Protein AF-A0A6G4U929-F1 (afdb_monomer)

Secondary structure (DSSP, 8-state):
-EEEEEE----SSS--HHHHHHHHEETTEEHHHHHHHTTEEEEEE--S-TTS-HHHHHHHHHHHHHHHHHH-SSSPPEEEEEEHHHHHHHHHHHHHHHHTT----EEEEEEESPPPPPHHHHHHHHHHTSS-SSSEEEEEE-TT---SS--STTSS-SEEEE----TTS-SS-HHHHHHHHHHTT-

Nearest PDB structures (foldseek):
  5hc3-assembly2_D  TM=5.863E-01  e=1.017E-03  uncultured bacterium
  5hc5-assembly1_B  TM=5.883E-01  e=1.310E-03  uncultured bacterium
  5hc4-assembly1_B  TM=5.786E-01  e=1.584E-03  uncultured bacterium
  5hc3-assembly2_C  TM=5.917E-01  e=3.609E-03  uncultured bacterium
  8pc7-assembly2_D-3  TM=5.812E-01  e=5.623E-03  metagenome

Organism: NCBI:txid1128680

Structure (mmCIF, N/CA/C/O backbone):
data_AF-A0A6G4U929-F1
#
_entry.id   AF-A0A6G4U929-F1
#
loop_
_atom_site.group_PDB
_atom_site.id
_atom_site.type_symbol
_atom_site.label_atom_id
_atom_site.label_alt_id
_atom_site.label_comp_id
_atom_site.label_asym_id
_atom_site.label_entity_id
_atom_site.label_seq_id
_atom_site.pdbx_PDB_ins_code
_atom_site.Cartn_x
_atom_site.Cartn_y
_atom_site.Cartn_z
_atom_site.occupancy
_atom_site.B_iso_or_equiv
_atom_site.auth_seq_id
_atom_site.auth_comp_id
_atom_site.auth_asym_id
_atom_site.auth_atom_id
_atom_site.pdbx_PDB_model_num
ATOM 1 N N . MET A 1 1 ? -11.953 -11.069 11.615 1.00 83.19 1 MET A N 1
ATOM 2 C CA . MET A 1 1 ? -11.222 -11.036 10.330 1.00 83.19 1 MET A CA 1
ATOM 3 C C . MET A 1 1 ? -10.341 -9.800 10.316 1.00 83.19 1 MET A C 1
ATOM 5 O O . MET A 1 1 ? -10.797 -8.781 10.821 1.00 83.19 1 MET A O 1
ATOM 9 N N . ARG A 1 2 ? -9.104 -9.891 9.818 1.00 92.12 2 ARG A N 1
ATOM 10 C CA . ARG A 1 2 ? -8.154 -8.768 9.741 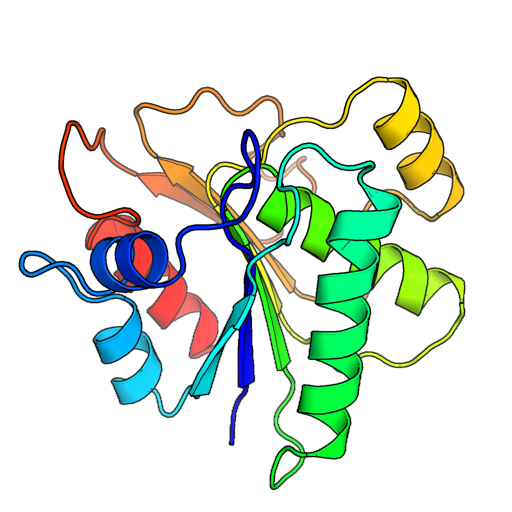1.00 92.12 2 ARG A CA 1
ATOM 11 C C . ARG A 1 2 ? -7.890 -8.439 8.262 1.00 92.12 2 ARG A C 1
ATOM 13 O O . ARG A 1 2 ? -7.066 -9.124 7.660 1.00 92.12 2 ARG A O 1
ATOM 20 N N . PRO A 1 3 ? -8.627 -7.491 7.652 1.00 96.12 3 PRO A N 1
ATOM 21 C CA . PRO A 1 3 ? -8.529 -7.238 6.217 1.00 96.12 3 PRO A CA 1
ATOM 22 C C . PRO A 1 3 ? -7.197 -6.582 5.837 1.00 96.12 3 PRO A C 1
ATOM 24 O O . PRO A 1 3 ? -6.758 -5.643 6.503 1.00 96.12 3 PRO A O 1
ATOM 27 N N . VAL A 1 4 ? -6.604 -7.034 4.734 1.00 97.75 4 VAL A N 1
ATOM 28 C CA . VAL A 1 4 ? -5.436 -6.434 4.082 1.00 97.75 4 VAL A CA 1
ATOM 29 C C . VAL A 1 4 ? -5.834 -6.039 2.670 1.00 97.75 4 VAL A C 1
ATOM 31 O O . VAL A 1 4 ? -6.076 -6.894 1.823 1.00 97.75 4 VAL A O 1
ATOM 34 N N . ILE A 1 5 ? -5.902 -4.741 2.412 1.00 98.56 5 ILE A N 1
ATOM 35 C CA . ILE A 1 5 ? -6.193 -4.197 1.087 1.00 98.56 5 ILE A CA 1
ATOM 36 C C . ILE A 1 5 ? -4.869 -4.023 0.353 1.00 98.56 5 ILE A C 1
ATOM 38 O O . ILE A 1 5 ? -4.007 -3.270 0.809 1.00 98.56 5 ILE A O 1
ATOM 42 N N . LEU A 1 6 ? -4.722 -4.722 -0.771 1.00 98.62 6 LEU A N 1
ATOM 43 C CA . LEU A 1 6 ? -3.521 -4.719 -1.599 1.00 98.62 6 LEU A CA 1
ATOM 44 C C . LEU A 1 6 ? -3.860 -4.208 -3.005 1.00 98.62 6 LEU A C 1
ATOM 46 O O . LEU A 1 6 ? -4.430 -4.918 -3.836 1.00 98.62 6 LEU A O 1
ATOM 50 N N . ALA A 1 7 ? -3.509 -2.949 -3.254 1.00 98.50 7 ALA A N 1
ATOM 51 C CA . ALA A 1 7 ? -3.718 -2.270 -4.524 1.00 98.50 7 ALA A CA 1
ATOM 52 C C . ALA A 1 7 ? -2.620 -2.602 -5.547 1.00 98.50 7 ALA A C 1
ATOM 54 O O . ALA A 1 7 ? -1.426 -2.515 -5.249 1.00 98.50 7 ALA A O 1
ATOM 55 N N . GLY A 1 8 ? -3.032 -2.977 -6.761 1.00 97.12 8 GLY A N 1
ATOM 56 C CA . GLY A 1 8 ? -2.124 -3.355 -7.846 1.00 97.12 8 GLY A CA 1
ATOM 57 C C . GLY A 1 8 ? -1.272 -2.200 -8.376 1.00 97.12 8 GLY A C 1
ATOM 58 O O . GLY A 1 8 ? -1.563 -1.032 -8.146 1.00 97.12 8 GLY A O 1
ATOM 59 N N . ALA A 1 9 ? -0.232 -2.527 -9.146 1.00 92.56 9 ALA A N 1
ATOM 60 C CA . ALA A 1 9 ? 0.795 -1.582 -9.607 1.00 92.56 9 ALA A CA 1
ATOM 61 C C . ALA A 1 9 ? 0.293 -0.381 -10.442 1.00 92.56 9 ALA A C 1
ATOM 63 O O . ALA A 1 9 ? 1.036 0.585 -10.628 1.00 92.56 9 ALA A O 1
ATOM 64 N N . GLY A 1 10 ? -0.945 -0.429 -10.947 1.00 87.69 10 GLY A N 1
ATOM 65 C CA . GLY A 1 10 ? -1.400 0.414 -12.052 1.00 87.69 10 GLY A CA 1
ATOM 66 C C . GLY A 1 10 ? -0.782 -0.034 -13.383 1.00 87.69 10 GLY A C 1
ATOM 67 O O . GLY A 1 10 ? -0.164 -1.095 -13.464 1.00 87.69 10 GLY A O 1
ATOM 68 N N . GLY A 1 11 ? -0.968 0.754 -14.440 1.00 88.06 11 GLY A N 1
ATOM 69 C CA . GLY A 1 11 ? -0.483 0.428 -15.787 1.00 88.06 11 GLY A CA 1
ATOM 70 C C . GLY A 1 11 ? -1.512 0.713 -16.877 1.00 88.06 11 GLY A C 1
ATOM 71 O O . GLY A 1 11 ? -2.625 1.143 -16.599 1.00 88.06 11 GLY A O 1
ATOM 72 N N . THR A 1 12 ? -1.144 0.507 -18.139 1.00 87.94 12 THR A N 1
ATOM 73 C CA . THR A 1 12 ? -2.050 0.778 -19.261 1.00 87.94 12 THR A CA 1
ATOM 74 C C . THR A 1 12 ? -3.221 -0.204 -19.277 1.00 87.94 12 THR A C 1
ATOM 76 O O . THR A 1 12 ? -3.015 -1.406 -19.432 1.00 87.94 12 THR A O 1
ATOM 79 N N . GLY A 1 13 ? -4.448 0.318 -19.203 1.00 92.88 13 GLY A N 1
ATOM 80 C CA . GLY A 1 13 ? -5.664 -0.486 -19.297 1.00 92.88 13 GLY A CA 1
ATOM 81 C C . GLY A 1 13 ? -6.023 -1.204 -17.997 1.00 92.88 13 GLY A C 1
ATOM 82 O O . GLY A 1 13 ? -5.537 -0.864 -16.917 1.00 92.88 13 GLY A O 1
ATOM 83 N N . ALA A 1 14 ? -6.931 -2.173 -18.102 1.00 96.31 14 ALA A N 1
ATOM 84 C CA . ALA A 1 14 ? -7.446 -2.882 -16.941 1.00 96.31 14 ALA A CA 1
ATOM 85 C C . ALA A 1 14 ? -6.363 -3.738 -16.272 1.00 96.31 14 ALA A C 1
ATOM 87 O O . ALA A 1 14 ? -5.537 -4.361 -16.940 1.00 96.31 14 ALA A O 1
ATOM 88 N N . THR A 1 15 ? -6.400 -3.808 -14.943 1.00 96.69 15 THR A N 1
ATOM 89 C CA . THR A 1 15 ? -5.573 -4.742 -14.182 1.00 96.69 15 THR A CA 1
ATOM 90 C C . THR A 1 15 ? -5.950 -6.173 -14.550 1.00 96.69 15 THR A C 1
ATOM 92 O O . THR A 1 15 ? -7.086 -6.596 -14.332 1.00 96.69 15 THR A O 1
ATOM 95 N N . ASP A 1 16 ? -4.982 -6.936 -15.054 1.00 96.31 16 ASP A N 1
ATOM 96 C CA . ASP A 1 16 ? -5.096 -8.388 -15.146 1.00 96.31 16 ASP A CA 1
ATOM 97 C C . ASP A 1 16 ? -5.020 -8.972 -13.728 1.00 96.31 16 ASP A C 1
ATOM 99 O O . ASP A 1 16 ? -3.940 -9.149 -13.160 1.00 96.31 16 ASP A O 1
ATOM 103 N N . LEU A 1 17 ? -6.187 -9.209 -13.124 1.00 95.88 17 LEU A N 1
ATOM 104 C CA . LEU A 1 17 ? -6.281 -9.728 -11.760 1.00 95.88 17 LEU A CA 1
ATOM 105 C C . LEU A 1 17 ? -5.677 -11.128 -11.623 1.00 95.88 17 LEU A C 1
ATOM 107 O O . LEU A 1 17 ? -5.124 -11.424 -10.570 1.00 95.88 17 LEU A O 1
ATOM 111 N N . ALA A 1 18 ? -5.734 -11.959 -12.667 1.00 96.31 18 ALA A N 1
ATOM 112 C CA . ALA A 1 18 ? -5.149 -13.295 -12.623 1.00 96.31 18 ALA A CA 1
ATOM 113 C C . ALA A 1 18 ? -3.618 -13.217 -12.611 1.00 96.31 18 ALA A C 1
ATOM 115 O O . ALA A 1 18 ? -2.969 -13.894 -11.816 1.00 96.31 18 ALA A O 1
ATOM 116 N N . ALA A 1 19 ? -3.034 -12.348 -13.441 1.00 95.44 19 ALA A N 1
ATOM 117 C CA . ALA A 1 19 ? -1.596 -12.091 -13.410 1.00 95.44 19 ALA A CA 1
ATOM 118 C C . ALA A 1 19 ? -1.161 -11.428 -12.095 1.00 95.44 19 ALA A C 1
ATOM 120 O O . ALA A 1 19 ? -0.101 -11.759 -11.561 1.00 95.44 19 ALA A O 1
ATOM 121 N N . PHE A 1 20 ? -1.975 -10.518 -11.550 1.00 96.62 20 PHE A N 1
ATOM 122 C CA . PHE A 1 20 ? -1.691 -9.885 -10.266 1.00 96.62 20 PHE A CA 1
ATOM 123 C C . PHE A 1 20 ? -1.686 -10.907 -9.126 1.00 96.62 20 PHE A C 1
ATOM 125 O O . PHE A 1 20 ? -0.708 -10.967 -8.382 1.00 96.62 20 PHE A O 1
ATOM 132 N N . GLU A 1 21 ? -2.722 -11.747 -9.035 1.00 97.00 21 GLU A N 1
ATOM 133 C CA . GLU A 1 21 ? -2.808 -12.845 -8.069 1.00 97.00 21 GLU A CA 1
ATOM 134 C C . GLU A 1 21 ? -1.618 -13.800 -8.212 1.00 97.00 21 GLU A C 1
ATOM 136 O O . GLU A 1 21 ? -0.918 -14.037 -7.233 1.00 97.00 21 GLU A O 1
ATOM 141 N N . ALA A 1 22 ? -1.306 -14.257 -9.429 1.00 95.81 22 ALA A N 1
ATOM 142 C CA . ALA A 1 22 ? -0.165 -15.141 -9.682 1.00 95.81 22 ALA A CA 1
ATOM 143 C C . ALA A 1 22 ? 1.189 -14.511 -9.301 1.00 95.81 22 ALA A C 1
ATOM 145 O O . ALA A 1 22 ? 2.116 -15.218 -8.906 1.00 95.81 22 ALA A O 1
ATOM 146 N N . GLY A 1 23 ? 1.316 -13.185 -9.403 1.00 94.94 23 GLY A N 1
ATOM 147 C CA . GLY A 1 23 ? 2.515 -12.460 -8.992 1.00 94.94 23 GLY A CA 1
ATOM 148 C C . GLY A 1 23 ? 2.718 -12.441 -7.474 1.00 94.94 23 GLY A C 1
ATOM 149 O O . GLY A 1 23 ? 3.854 -12.563 -7.013 1.00 94.94 23 GLY A O 1
ATOM 150 N N . VAL A 1 24 ? 1.640 -12.297 -6.696 1.00 96.19 24 VAL A N 1
ATOM 151 C CA . VAL A 1 24 ? 1.687 -12.279 -5.217 1.00 96.19 24 VAL A CA 1
ATOM 152 C C . VAL A 1 24 ? 1.534 -13.669 -4.586 1.00 96.19 24 VAL A C 1
ATOM 154 O O . VAL A 1 24 ? 1.861 -13.849 -3.414 1.00 96.19 24 VAL A O 1
ATOM 157 N N . ASP A 1 25 ? 1.078 -14.653 -5.358 1.00 97.06 25 ASP A N 1
ATOM 158 C CA . ASP A 1 25 ? 0.958 -16.074 -5.007 1.00 97.06 25 ASP A CA 1
ATOM 159 C C . ASP A 1 25 ? 1.903 -16.937 -5.863 1.00 97.06 25 ASP A C 1
ATOM 161 O O . ASP A 1 25 ? 1.530 -17.953 -6.450 1.00 97.06 25 ASP A O 1
ATOM 165 N N . HIS A 1 26 ? 3.150 -16.489 -5.996 1.00 95.38 26 HIS A N 1
ATOM 166 C CA . HIS A 1 26 ? 4.133 -17.137 -6.854 1.00 95.38 26 HIS A CA 1
ATOM 167 C C . HIS A 1 26 ? 4.670 -18.437 -6.227 1.00 95.38 26 HIS A C 1
ATOM 169 O O . HIS A 1 26 ? 4.817 -18.559 -5.011 1.00 95.38 26 HIS A O 1
ATOM 175 N N . THR A 1 27 ? 5.076 -19.408 -7.051 1.00 93.44 27 THR A N 1
ATOM 176 C CA . THR A 1 27 ? 5.521 -20.730 -6.565 1.00 93.44 27 THR A CA 1
ATOM 177 C C . THR A 1 27 ? 6.780 -20.689 -5.698 1.00 93.44 27 THR A C 1
ATOM 179 O O . THR A 1 27 ? 6.980 -21.577 -4.875 1.00 93.44 27 THR A O 1
ATOM 182 N N . SER A 1 28 ? 7.655 -19.699 -5.896 1.00 93.44 28 SER A N 1
ATOM 183 C CA . SER A 1 28 ? 8.857 -19.525 -5.067 1.00 93.44 28 SER A CA 1
ATOM 184 C C . SER A 1 28 ? 8.558 -18.881 -3.716 1.00 93.44 28 SER A C 1
ATOM 186 O O . SER A 1 28 ? 9.301 -19.099 -2.769 1.00 93.44 28 SER A O 1
ATOM 188 N N . TYR A 1 29 ? 7.513 -18.055 -3.645 1.00 95.88 29 TYR A N 1
ATOM 189 C CA . TYR A 1 29 ? 7.065 -17.395 -2.430 1.00 95.88 29 TYR A CA 1
ATOM 190 C C . TYR A 1 29 ? 5.645 -16.866 -2.625 1.00 95.88 29 TYR A C 1
ATOM 192 O O . TYR A 1 29 ? 5.392 -16.068 -3.531 1.00 95.88 29 TYR A O 1
ATOM 200 N N . SER A 1 30 ? 4.746 -17.279 -1.734 1.00 97.38 30 SER A N 1
ATOM 201 C CA . SER A 1 30 ? 3.364 -16.821 -1.708 1.00 97.38 30 SER A CA 1
ATOM 202 C C . SER A 1 30 ? 3.157 -15.839 -0.561 1.00 97.38 30 SER A C 1
ATOM 204 O O . SER A 1 30 ? 3.051 -16.230 0.607 1.00 97.38 30 SER A O 1
ATOM 206 N N . LEU A 1 31 ? 3.049 -14.554 -0.902 1.00 97.44 31 LEU A N 1
ATOM 207 C CA . LEU A 1 31 ? 2.659 -13.521 0.053 1.00 97.44 31 LEU A CA 1
ATOM 208 C C . LEU A 1 31 ? 1.232 -13.772 0.554 1.00 97.44 31 LEU A C 1
ATOM 210 O O . LEU A 1 31 ? 0.954 -13.589 1.738 1.00 97.44 31 LEU A O 1
ATOM 214 N N . LEU A 1 32 ? 0.330 -14.239 -0.319 1.00 97.31 32 LEU A N 1
ATOM 215 C CA . LEU A 1 32 ? -1.050 -14.542 0.069 1.00 97.31 32 LEU A CA 1
ATOM 216 C C . LEU A 1 32 ? -1.116 -15.650 1.121 1.00 97.31 32 LEU A C 1
ATOM 218 O O . LEU A 1 32 ? -1.830 -15.504 2.112 1.00 97.31 32 LEU A O 1
ATOM 222 N N . ALA A 1 33 ? -0.371 -16.741 0.940 1.00 97.50 33 ALA A N 1
ATOM 223 C CA . ALA A 1 33 ? -0.317 -17.823 1.915 1.00 97.50 33 ALA A CA 1
ATOM 224 C C . ALA A 1 33 ? 0.314 -17.355 3.232 1.00 97.50 33 ALA A C 1
ATOM 226 O O . ALA A 1 33 ? -0.212 -17.678 4.297 1.00 97.50 33 ALA A O 1
ATOM 227 N N . ALA A 1 34 ? 1.386 -16.557 3.171 1.00 97.62 34 ALA A N 1
ATOM 228 C CA . ALA A 1 34 ? 2.050 -16.025 4.358 1.00 97.62 34 ALA A CA 1
ATOM 229 C C . ALA A 1 34 ? 1.130 -15.099 5.179 1.00 97.62 34 ALA A C 1
ATOM 231 O O . ALA A 1 34 ? 1.020 -15.259 6.395 1.00 97.62 34 ALA A O 1
ATOM 232 N N . LEU A 1 35 ? 0.398 -14.191 4.523 1.00 96.75 35 LEU A N 1
ATOM 233 C CA . LEU A 1 35 ? -0.590 -13.325 5.177 1.00 96.75 35 LEU A CA 1
ATOM 234 C C . LEU A 1 35 ? -1.749 -14.147 5.766 1.00 96.75 35 LEU A C 1
ATOM 236 O O . LEU A 1 35 ? -2.103 -13.976 6.936 1.00 96.75 35 LEU A O 1
ATOM 240 N N . ARG A 1 36 ? -2.303 -15.097 5.000 1.00 95.44 36 ARG A N 1
ATOM 241 C CA . ARG A 1 36 ? -3.390 -15.979 5.467 1.00 95.44 36 ARG A CA 1
ATOM 242 C C . ARG A 1 36 ? -2.974 -16.827 6.668 1.00 95.44 36 ARG A C 1
ATOM 244 O O . ARG A 1 36 ? -3.783 -17.023 7.574 1.00 95.44 36 ARG A O 1
ATOM 251 N N . ALA A 1 37 ? -1.721 -17.276 6.726 1.00 95.69 37 ALA A N 1
ATOM 252 C CA . ALA A 1 37 ? -1.182 -18.003 7.875 1.00 95.69 37 ALA A CA 1
ATOM 253 C C . ALA A 1 37 ? -1.171 -17.160 9.168 1.00 95.69 37 ALA A C 1
ATOM 255 O O . ALA A 1 37 ? -1.281 -17.726 10.254 1.00 95.69 37 ALA A O 1
ATOM 256 N N . GLN A 1 38 ? -1.127 -15.825 9.066 1.00 94.25 38 GLN A N 1
ATOM 257 C CA . GLN A 1 38 ? -1.281 -14.888 10.193 1.00 94.25 38 GLN A CA 1
ATOM 258 C C . GLN A 1 38 ? -2.746 -14.507 10.492 1.00 94.25 38 GLN A C 1
ATOM 260 O O . GLN A 1 38 ? -3.019 -13.604 11.290 1.00 94.25 38 GLN A O 1
ATOM 265 N N . GLY A 1 39 ? -3.715 -15.164 9.848 1.00 93.38 39 GLY A N 1
ATOM 266 C CA . GLY A 1 39 ? -5.140 -14.853 9.991 1.00 93.38 39 GLY A CA 1
ATOM 267 C C . GLY A 1 39 ? -5.559 -13.536 9.327 1.00 93.38 39 GLY A C 1
ATOM 268 O O . GLY A 1 39 ? -6.603 -12.976 9.682 1.00 93.38 39 GLY A O 1
ATOM 269 N N . LEU A 1 40 ? -4.745 -13.028 8.396 1.00 94.62 40 LEU A N 1
ATOM 270 C CA . LEU A 1 40 ? -5.058 -11.863 7.575 1.00 94.62 40 LEU A CA 1
ATOM 271 C C . LEU A 1 40 ? -5.864 -12.299 6.346 1.00 94.62 40 LEU A C 1
ATOM 273 O O . LEU A 1 40 ? -5.558 -13.315 5.722 1.00 94.62 40 LEU A O 1
ATOM 277 N N . ASP A 1 41 ? -6.890 -11.524 6.003 1.00 94.69 41 ASP A N 1
ATOM 278 C CA . ASP A 1 41 ? -7.723 -11.765 4.824 1.00 94.69 41 ASP A CA 1
ATOM 279 C C . ASP A 1 41 ? -7.413 -10.726 3.747 1.00 94.69 41 ASP A C 1
ATOM 281 O O . ASP A 1 41 ? -7.560 -9.527 3.982 1.00 94.69 41 ASP A O 1
ATOM 285 N N . VAL A 1 42 ? -6.928 -11.176 2.591 1.00 96.25 42 VAL A N 1
ATOM 286 C CA . VAL A 1 42 ? -6.345 -10.297 1.571 1.00 96.25 42 VAL A CA 1
ATOM 287 C C . VAL A 1 42 ? -7.373 -9.971 0.497 1.00 96.25 42 VAL A C 1
ATOM 289 O O . VAL A 1 42 ? -7.915 -10.866 -0.149 1.00 96.25 42 VAL A O 1
ATOM 292 N N . ILE A 1 43 ? -7.577 -8.678 0.260 1.00 97.69 43 ILE A N 1
ATOM 293 C CA . ILE A 1 43 ? -8.426 -8.137 -0.796 1.00 97.69 43 ILE A CA 1
ATOM 294 C C . ILE A 1 43 ? -7.520 -7.520 -1.861 1.00 97.69 43 ILE A C 1
ATOM 296 O O . ILE A 1 43 ? -6.831 -6.529 -1.604 1.00 97.69 43 ILE A O 1
ATOM 300 N N . LEU A 1 44 ? -7.528 -8.100 -3.061 1.00 98.31 44 LEU A N 1
ATOM 301 C CA . LEU A 1 44 ? -6.806 -7.561 -4.212 1.00 98.31 44 LEU A CA 1
ATOM 302 C C . LEU A 1 44 ? -7.652 -6.487 -4.899 1.00 98.31 44 LEU A C 1
ATOM 304 O O . LEU A 1 44 ? -8.788 -6.745 -5.299 1.00 98.31 44 LEU A O 1
ATOM 308 N N . VAL A 1 45 ? -7.088 -5.290 -5.058 1.00 98.38 45 VAL A N 1
ATOM 309 C CA . VAL A 1 45 ? -7.743 -4.176 -5.754 1.00 98.38 45 VAL A CA 1
ATOM 310 C C . VAL A 1 45 ? -7.084 -3.974 -7.112 1.00 98.38 45 VAL A C 1
ATOM 312 O O . VAL A 1 45 ? -5.906 -3.622 -7.202 1.00 98.38 45 VAL A O 1
ATOM 315 N N . GLY A 1 46 ? -7.867 -4.200 -8.165 1.00 97.19 46 GLY A N 1
ATOM 316 C CA . GLY A 1 46 ? -7.523 -3.869 -9.544 1.00 97.19 46 GLY A CA 1
ATOM 317 C C . GLY A 1 46 ? -8.293 -2.651 -10.049 1.00 97.19 46 GLY A C 1
ATOM 318 O O . GLY A 1 46 ? -9.235 -2.176 -9.413 1.00 97.19 46 GLY A O 1
ATOM 319 N N . TYR A 1 47 ? -7.900 -2.168 -11.221 1.00 96.94 47 TYR A N 1
ATOM 320 C CA . TYR A 1 47 ? -8.460 -0.982 -11.861 1.00 96.94 47 TYR A CA 1
A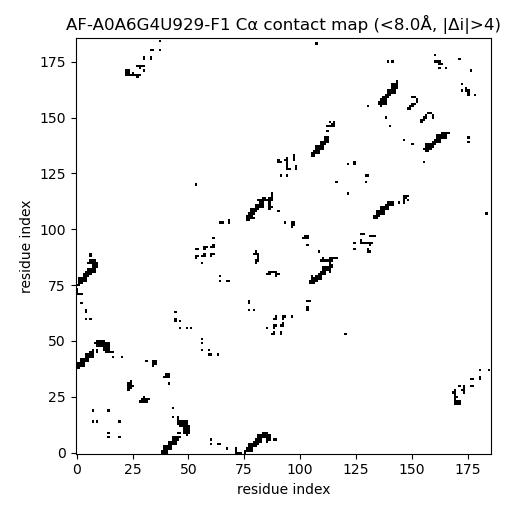TOM 321 C C . TYR A 1 47 ? -9.005 -1.314 -13.248 1.00 96.94 47 TYR A C 1
ATOM 323 O O . TYR A 1 47 ? -8.479 -2.191 -13.927 1.00 96.94 47 TYR A O 1
ATOM 331 N N . ASN A 1 48 ? -10.022 -0.577 -13.700 1.00 95.12 48 ASN A N 1
ATOM 332 C CA . ASN A 1 48 ? -10.492 -0.657 -15.090 1.00 95.12 48 ASN A CA 1
ATOM 333 C C . ASN A 1 48 ? -9.534 0.050 -16.064 1.00 95.12 48 ASN A C 1
ATOM 335 O O . ASN A 1 48 ? -9.447 -0.325 -17.229 1.00 95.12 48 ASN A O 1
ATOM 339 N N . ASP A 1 49 ? -8.810 1.053 -15.568 1.00 94.12 49 ASP A N 1
ATOM 340 C CA . ASP A 1 49 ? -7.680 1.688 -16.236 1.00 94.12 49 ASP A CA 1
ATOM 341 C C . ASP A 1 49 ? -6.643 2.071 -15.174 1.00 94.12 49 ASP A C 1
ATOM 343 O O . ASP A 1 49 ? -6.864 2.982 -14.379 1.00 94.12 49 ASP A O 1
ATOM 347 N N . GLY A 1 50 ? -5.523 1.352 -15.124 1.00 90.19 50 GLY A N 1
ATOM 348 C CA . GLY A 1 50 ? -4.441 1.598 -14.169 1.00 90.19 50 GLY A CA 1
ATOM 349 C C . GLY A 1 50 ? -3.638 2.875 -14.447 1.00 90.19 50 GLY A C 1
ATOM 350 O O . GLY A 1 50 ? -2.758 3.212 -13.650 1.00 90.19 50 GLY A O 1
ATOM 351 N N . ASN A 1 51 ? -3.916 3.570 -15.555 1.00 91.19 51 ASN A N 1
ATOM 352 C CA . ASN A 1 51 ? -3.338 4.862 -15.917 1.00 91.19 51 ASN A CA 1
ATOM 353 C C . ASN A 1 51 ? -4.354 6.012 -15.784 1.00 91.19 51 ASN A C 1
ATOM 355 O O . ASN A 1 51 ? -4.075 7.138 -16.199 1.00 91.19 51 ASN A O 1
ATOM 359 N N . ALA A 1 52 ? -5.525 5.739 -15.199 1.00 94.19 52 ALA A N 1
ATOM 360 C CA . ALA A 1 52 ? -6.489 6.771 -14.853 1.00 94.19 52 ALA A CA 1
ATOM 361 C C . ALA A 1 52 ? -5.896 7.788 -13.859 1.00 94.19 52 ALA A C 1
ATOM 363 O O . ALA A 1 52 ? -4.824 7.590 -13.268 1.00 94.19 52 ALA A O 1
ATOM 364 N N . GLN A 1 53 ? -6.620 8.891 -13.656 1.00 95.06 53 GLN A N 1
ATOM 365 C CA . GLN A 1 53 ? -6.216 9.911 -12.693 1.00 95.06 53 GLN A CA 1
ATOM 366 C C . GLN A 1 53 ? -6.088 9.291 -11.299 1.00 95.06 53 GLN A C 1
ATOM 368 O O . GLN A 1 53 ? -6.883 8.430 -10.919 1.00 95.06 53 GLN A O 1
ATOM 373 N N . LEU A 1 54 ? -5.125 9.763 -10.502 1.00 95.94 54 LEU A N 1
ATOM 374 C CA . LEU A 1 54 ? -4.901 9.250 -9.146 1.00 95.94 54 LEU A CA 1
ATOM 375 C C . LEU A 1 54 ? -6.176 9.249 -8.294 1.00 95.94 54 LEU A C 1
ATOM 377 O O . LEU A 1 54 ? -6.399 8.315 -7.532 1.00 95.94 54 LEU A O 1
ATOM 381 N N . ARG A 1 55 ? -7.042 10.253 -8.471 1.00 95.81 55 ARG A N 1
ATOM 382 C CA . ARG A 1 55 ? -8.355 10.338 -7.818 1.00 95.81 55 ARG A CA 1
ATOM 383 C C . ARG A 1 55 ? -9.247 9.133 -8.094 1.00 95.81 55 ARG A C 1
ATOM 385 O O . ARG A 1 55 ? -9.915 8.665 -7.177 1.00 95.81 55 ARG A O 1
ATOM 392 N N . ASP A 1 56 ? -9.251 8.648 -9.331 1.00 96.31 56 ASP A N 1
ATOM 393 C CA . ASP A 1 56 ? -10.080 7.524 -9.764 1.00 96.31 56 ASP A CA 1
ATOM 394 C C . ASP A 1 56 ? -9.520 6.211 -9.207 1.00 96.31 56 ASP A C 1
ATOM 396 O O . ASP A 1 56 ? -10.261 5.400 -8.648 1.00 96.31 56 ASP A O 1
ATOM 400 N N . LEU A 1 57 ? -8.192 6.041 -9.261 1.00 97.50 57 LEU A N 1
ATOM 401 C CA . LEU A 1 57 ? -7.509 4.902 -8.638 1.00 97.50 57 LEU A CA 1
ATOM 402 C C . LEU A 1 57 ? -7.756 4.876 -7.122 1.00 97.50 57 LEU A C 1
ATOM 404 O O . LEU A 1 57 ? -8.090 3.841 -6.544 1.00 97.50 57 LEU A O 1
ATOM 408 N N . ALA A 1 58 ? -7.639 6.030 -6.467 1.00 97.88 58 ALA A N 1
ATOM 409 C CA . ALA A 1 58 ? -7.866 6.166 -5.038 1.00 97.88 58 ALA A CA 1
ATOM 410 C C . ALA A 1 58 ? -9.338 5.997 -4.650 1.00 97.88 58 ALA A C 1
ATOM 412 O O . ALA A 1 58 ? -9.624 5.584 -3.525 1.00 97.88 58 ALA A O 1
ATOM 413 N N . GLN A 1 59 ? -10.283 6.279 -5.552 1.00 98.00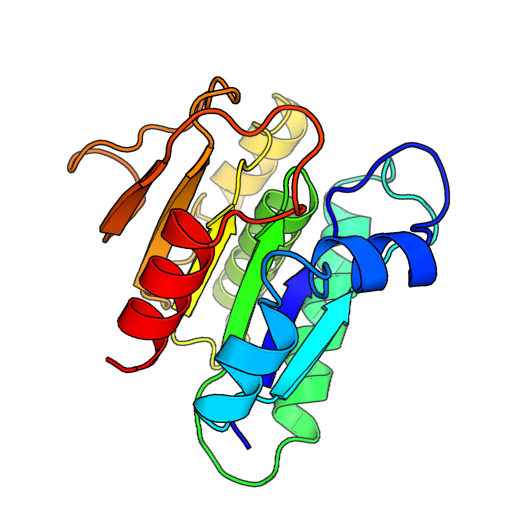 59 GLN A N 1
ATOM 414 C CA . GLN A 1 59 ? -11.696 6.009 -5.304 1.00 98.00 59 GLN A CA 1
ATOM 415 C C . GLN A 1 59 ? -11.948 4.502 -5.186 1.00 98.00 59 GLN A C 1
ATOM 417 O O . GLN A 1 59 ? -12.598 4.086 -4.233 1.00 98.00 59 GLN A O 1
ATOM 422 N N . ALA A 1 60 ? -11.345 3.679 -6.050 1.00 97.94 60 ALA A N 1
ATOM 423 C CA . ALA A 1 60 ? -11.442 2.221 -5.932 1.00 97.94 60 ALA A CA 1
ATOM 424 C C . ALA A 1 60 ? -10.897 1.708 -4.585 1.00 97.94 60 ALA A C 1
ATOM 426 O O . ALA A 1 60 ? -11.506 0.848 -3.947 1.00 97.94 60 ALA A O 1
ATOM 427 N N . VAL A 1 61 ? -9.781 2.274 -4.107 1.00 98.56 61 VAL A N 1
ATOM 428 C CA . VAL A 1 61 ? -9.233 1.929 -2.784 1.00 98.56 61 VAL A CA 1
ATOM 429 C C . VAL A 1 61 ? -10.140 2.426 -1.655 1.00 98.56 61 VAL A C 1
ATOM 431 O O . VAL A 1 61 ? -10.378 1.694 -0.700 1.00 98.56 61 VAL A O 1
ATOM 434 N N . THR A 1 62 ? -10.692 3.636 -1.774 1.00 98.50 62 THR A N 1
ATOM 435 C CA . THR A 1 62 ? -11.636 4.213 -0.802 1.00 98.50 62 THR A CA 1
ATOM 436 C C . THR A 1 62 ? -12.865 3.323 -0.636 1.00 98.50 62 THR A C 1
ATOM 438 O O . THR A 1 62 ? -13.226 2.976 0.490 1.00 98.50 62 THR A O 1
ATOM 441 N N . ASP A 1 63 ? -13.468 2.908 -1.748 1.00 98.06 63 ASP A N 1
ATOM 442 C CA . ASP A 1 63 ? -14.647 2.043 -1.754 1.00 98.06 63 ASP A CA 1
ATOM 443 C C . ASP A 1 63 ? -14.318 0.681 -1.132 1.00 98.06 63 ASP A C 1
ATOM 445 O O . ASP A 1 63 ? -15.096 0.152 -0.335 1.00 98.06 63 ASP A O 1
ATOM 449 N N . CYS A 1 64 ? -13.131 0.137 -1.423 1.00 97.94 64 CYS A N 1
ATOM 450 C CA . CYS A 1 64 ? -12.654 -1.104 -0.821 1.00 97.94 64 CYS A CA 1
ATOM 451 C C . CYS A 1 64 ? -12.459 -0.980 0.698 1.00 97.94 64 CYS A C 1
ATOM 453 O O . CYS A 1 64 ? -12.881 -1.868 1.436 1.00 97.94 64 CYS A O 1
ATOM 455 N N . VAL A 1 65 ? -11.855 0.112 1.180 1.00 98.06 65 VAL A N 1
ATOM 456 C CA . VAL A 1 65 ? -11.668 0.383 2.617 1.00 98.06 65 VAL A CA 1
ATOM 457 C C . VAL A 1 65 ? -13.013 0.459 3.327 1.00 98.06 65 VAL A C 1
ATOM 459 O O . VAL A 1 65 ? -13.227 -0.237 4.320 1.00 98.06 65 VAL A O 1
ATOM 462 N N . GLN A 1 66 ? -13.945 1.251 2.797 1.00 96.94 66 GLN A N 1
ATOM 463 C CA . GLN A 1 66 ? -15.273 1.422 3.386 1.00 96.94 66 GLN A CA 1
ATOM 464 C C . GLN A 1 66 ? -16.063 0.113 3.393 1.00 96.94 66 GLN A C 1
ATOM 466 O O . GLN A 1 66 ? -16.690 -0.233 4.395 1.00 96.94 66 GLN A O 1
ATOM 471 N N . ARG A 1 67 ? -15.997 -0.653 2.301 1.00 96.62 67 ARG A N 1
ATOM 472 C CA . ARG A 1 67 ? -16.665 -1.949 2.204 1.00 96.62 67 ARG A CA 1
ATOM 473 C C . ARG A 1 67 ? -16.067 -2.973 3.163 1.00 96.62 67 ARG A C 1
ATOM 475 O O . ARG A 1 67 ? -16.813 -3.618 3.891 1.00 96.62 67 ARG A O 1
ATOM 482 N N . ALA A 1 68 ? -14.742 -3.081 3.227 1.00 96.06 68 ALA A N 1
ATOM 483 C CA . ALA A 1 68 ? -14.064 -3.984 4.153 1.00 96.06 68 ALA A CA 1
ATOM 484 C C . ALA A 1 68 ? -14.355 -3.620 5.618 1.00 96.06 68 ALA A C 1
ATOM 486 O O . ALA A 1 68 ? -14.561 -4.507 6.443 1.00 96.06 68 ALA A O 1
ATOM 487 N N . GLN A 1 69 ? -14.433 -2.330 5.949 1.00 94.31 69 GLN A N 1
ATOM 488 C CA . GLN A 1 69 ? -14.836 -1.863 7.276 1.00 94.31 69 GLN A CA 1
ATOM 489 C C . GLN A 1 69 ? -16.290 -2.238 7.605 1.00 94.31 69 GLN A C 1
ATOM 491 O O . GLN A 1 69 ? -16.567 -2.650 8.731 1.00 94.31 69 GLN A O 1
A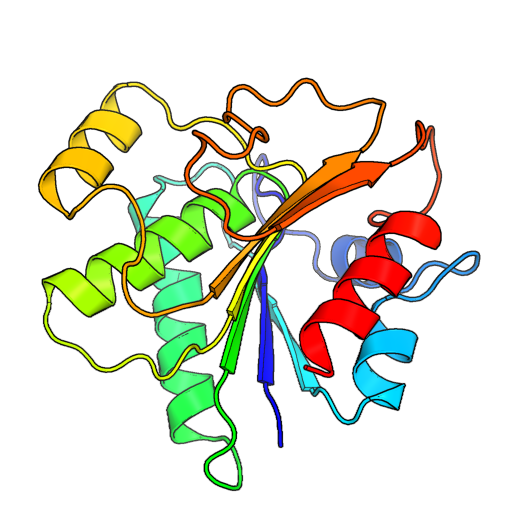TOM 496 N N . ALA A 1 70 ? -17.207 -2.112 6.642 1.00 93.44 70 ALA A N 1
ATOM 497 C CA . ALA A 1 70 ? -18.623 -2.424 6.829 1.00 93.44 70 ALA A CA 1
ATOM 498 C C . ALA A 1 70 ? -18.912 -3.935 6.896 1.00 93.44 70 ALA A C 1
ATOM 500 O O . ALA A 1 70 ? -19.815 -4.353 7.617 1.00 93.44 70 ALA A O 1
ATOM 501 N N . GLU A 1 71 ? -18.167 -4.749 6.144 1.00 93.75 71 GLU A N 1
ATOM 502 C CA . GLU A 1 71 ? -18.429 -6.186 5.987 1.00 93.75 71 GLU A CA 1
ATOM 503 C C . GLU A 1 71 ? -17.577 -7.077 6.905 1.00 93.75 71 GLU A C 1
ATOM 505 O O . GLU A 1 71 ? -17.923 -8.242 7.124 1.00 93.75 71 GLU A O 1
ATOM 510 N N . ARG A 1 72 ? -16.467 -6.575 7.469 1.00 92.31 72 ARG A N 1
ATOM 511 C CA . ARG A 1 72 ? -15.619 -7.397 8.344 1.00 92.31 72 ARG A CA 1
ATOM 512 C C . ARG A 1 72 ? -16.391 -7.876 9.574 1.00 92.31 72 ARG A C 1
ATOM 514 O O . ARG A 1 72 ? -17.139 -7.150 10.223 1.00 92.31 72 ARG A O 1
ATOM 521 N N . SER A 1 73 ? -16.103 -9.109 9.969 1.00 87.81 73 SER A N 1
ATOM 522 C CA . SER A 1 73 ? -16.522 -9.624 11.270 1.00 87.81 73 SER A CA 1
ATOM 523 C C . SER A 1 73 ? -15.506 -9.240 12.350 1.00 87.81 73 SER A C 1
ATOM 525 O O . SER A 1 73 ? -14.343 -9.666 12.299 1.00 87.81 73 SER A O 1
ATOM 527 N N . GLY A 1 74 ? -15.961 -8.470 13.341 1.00 89.00 74 GLY A N 1
ATOM 528 C CA . GLY A 1 74 ? -15.166 -7.981 14.471 1.00 89.00 74 GLY A CA 1
ATOM 529 C C . GLY A 1 74 ? -14.579 -6.580 14.260 1.00 89.00 74 GLY A C 1
ATOM 530 O O . GLY A 1 74 ? -14.879 -5.897 13.285 1.00 89.00 74 GLY A O 1
ATOM 531 N N . ASN A 1 75 ? -13.719 -6.166 15.194 1.00 89.62 75 ASN A N 1
ATOM 532 C CA . ASN A 1 75 ? -13.191 -4.795 15.270 1.00 89.62 75 ASN A CA 1
ATOM 533 C C . ASN A 1 75 ? -11.675 -4.731 15.058 1.00 89.62 75 ASN A C 1
ATOM 535 O O . ASN A 1 75 ? -11.022 -3.822 15.558 1.00 89.62 75 ASN A O 1
ATOM 539 N N . ALA A 1 76 ? -11.094 -5.732 14.395 1.00 92.75 76 ALA A N 1
ATOM 540 C CA . ALA A 1 76 ? -9.675 -5.666 14.097 1.00 92.75 76 ALA A CA 1
ATOM 541 C C . ALA A 1 76 ? -9.430 -4.590 13.021 1.00 92.75 76 ALA A C 1
ATOM 543 O O . ALA A 1 76 ? -10.180 -4.558 12.036 1.00 92.75 76 ALA A O 1
ATOM 544 N N . PRO A 1 77 ? -8.417 -3.726 13.200 1.00 94.81 77 PRO A N 1
ATOM 545 C CA . PRO A 1 77 ? -8.152 -2.646 12.262 1.00 94.81 77 PRO A CA 1
ATOM 546 C C . PRO A 1 77 ? -7.692 -3.192 10.907 1.00 94.81 77 PRO A C 1
ATOM 548 O O . PRO A 1 77 ? -7.160 -4.304 10.814 1.00 94.81 77 PRO A O 1
ATOM 551 N N . LEU A 1 78 ? -7.904 -2.401 9.855 1.00 97.00 78 LEU A N 1
ATOM 552 C CA . LEU A 1 78 ? -7.471 -2.743 8.505 1.00 97.00 78 LEU A CA 1
ATOM 553 C C . LEU A 1 78 ? -5.977 -2.467 8.319 1.00 97.00 78 LEU A C 1
ATOM 555 O O . LEU A 1 78 ? -5.392 -1.574 8.940 1.00 97.00 78 LEU A O 1
ATOM 559 N N . VAL A 1 79 ? -5.399 -3.191 7.371 1.00 98.25 79 VAL A N 1
ATOM 560 C CA . VAL A 1 79 ? -4.146 -2.840 6.707 1.00 98.25 79 VAL A CA 1
ATOM 561 C C . VAL A 1 79 ? -4.501 -2.403 5.288 1.00 98.25 79 VAL A C 1
ATOM 563 O O . VAL A 1 79 ? -5.293 -3.072 4.623 1.00 98.25 79 VAL A O 1
ATOM 566 N N . ALA A 1 80 ? -3.941 -1.298 4.808 1.00 98.50 80 ALA A N 1
ATOM 567 C CA . ALA A 1 80 ? -4.157 -0.845 3.437 1.00 98.50 80 ALA A CA 1
ATOM 568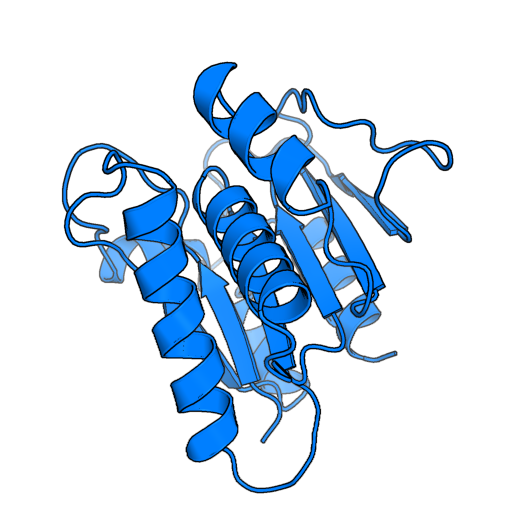 C C . ALA A 1 80 ? -2.843 -0.416 2.798 1.00 98.50 80 ALA A C 1
ATOM 570 O O . ALA A 1 80 ? -2.054 0.302 3.396 1.00 98.50 80 ALA A O 1
ATOM 571 N N . GLY A 1 81 ? -2.605 -0.833 1.569 1.00 98.44 81 GLY A N 1
ATOM 572 C CA . GLY A 1 81 ? -1.376 -0.507 0.875 1.00 98.44 81 GLY A CA 1
ATOM 573 C C . GLY A 1 81 ? -1.422 -0.960 -0.564 1.00 98.44 81 GLY A C 1
ATOM 574 O O . GLY A 1 81 ? -2.476 -1.321 -1.095 1.00 98.44 81 GLY A O 1
ATOM 575 N N . GLY A 1 82 ? -0.269 -0.940 -1.210 1.00 98.12 82 GLY A N 1
ATOM 576 C CA . GLY A 1 82 ? -0.203 -1.312 -2.607 1.00 98.12 82 GLY A CA 1
ATOM 577 C C . GLY A 1 82 ? 1.201 -1.394 -3.151 1.00 98.12 82 GLY A C 1
ATOM 578 O O . GLY A 1 82 ? 2.192 -1.287 -2.429 1.00 98.12 82 GLY A O 1
ATOM 579 N N . ILE A 1 83 ? 1.244 -1.576 -4.461 1.00 96.81 83 ILE A N 1
ATOM 580 C CA . ILE A 1 83 ? 2.460 -1.646 -5.258 1.00 96.81 83 ILE A CA 1
ATOM 581 C C . ILE A 1 83 ? 2.456 -0.461 -6.221 1.00 96.81 83 ILE A C 1
ATOM 583 O O . ILE A 1 83 ? 1.395 -0.127 -6.746 1.00 96.81 83 ILE A O 1
ATOM 587 N N . GLY A 1 84 ? 3.595 0.184 -6.482 1.00 95.75 84 GLY A N 1
ATOM 588 C CA . GLY A 1 84 ? 3.692 1.190 -7.550 1.00 95.75 84 GLY A CA 1
ATOM 589 C C . GLY A 1 84 ? 2.676 2.329 -7.407 1.00 95.75 84 GLY A C 1
ATOM 590 O O . GLY A 1 84 ? 2.581 2.968 -6.356 1.00 95.75 84 GLY A O 1
ATOM 591 N N . ARG A 1 85 ? 1.869 2.561 -8.452 1.00 96.44 85 ARG A N 1
ATOM 592 C CA . ARG A 1 85 ? 0.775 3.550 -8.415 1.00 96.44 85 ARG A CA 1
ATOM 593 C C . ARG A 1 85 ? -0.351 3.158 -7.458 1.00 96.44 85 ARG A C 1
ATOM 595 O O . ARG A 1 85 ? -1.032 4.042 -6.952 1.00 96.44 85 ARG A O 1
ATOM 602 N N . GLY A 1 86 ? -0.542 1.871 -7.176 1.00 98.00 86 GLY A N 1
ATOM 603 C CA . GLY A 1 86 ? -1.513 1.404 -6.189 1.00 98.00 86 GLY A CA 1
ATOM 604 C C . GLY A 1 86 ? -1.156 1.806 -4.763 1.00 98.00 86 GLY A C 1
ATOM 605 O O . GLY A 1 86 ? -2.047 2.157 -3.992 1.00 98.00 86 GLY A O 1
ATOM 606 N N . ALA A 1 87 ? 0.137 1.833 -4.421 1.00 98.12 87 ALA A N 1
ATOM 607 C CA . ALA A 1 87 ? 0.603 2.360 -3.136 1.00 98.12 87 ALA A CA 1
ATOM 608 C C . ALA A 1 87 ? 0.268 3.854 -2.999 1.00 98.12 87 ALA A C 1
ATOM 610 O O . ALA A 1 87 ? -0.338 4.265 -2.009 1.00 98.12 87 ALA A O 1
ATOM 611 N N . LEU A 1 88 ? 0.557 4.640 -4.042 1.00 97.94 88 LEU A N 1
ATOM 612 C CA . LEU A 1 88 ? 0.216 6.063 -4.102 1.00 97.94 88 LEU A CA 1
ATOM 613 C C . LEU A 1 88 ? -1.306 6.291 -4.036 1.00 97.94 88 LEU A C 1
ATOM 615 O O . LEU A 1 88 ? -1.777 7.187 -3.335 1.00 97.94 88 LEU A O 1
ATOM 619 N N . ALA A 1 89 ? -2.095 5.458 -4.720 1.00 98.44 89 ALA A N 1
ATOM 620 C CA . ALA A 1 89 ? -3.555 5.503 -4.672 1.00 98.44 89 ALA A CA 1
ATOM 621 C C . ALA A 1 89 ? -4.096 5.183 -3.271 1.00 98.44 89 ALA A C 1
ATOM 623 O O . ALA A 1 89 ? -5.015 5.855 -2.802 1.00 98.44 89 ALA A O 1
ATOM 624 N N . ALA A 1 90 ? -3.515 4.199 -2.580 1.00 98.69 90 ALA A N 1
ATOM 625 C CA . ALA A 1 90 ? -3.871 3.877 -1.203 1.00 98.69 90 ALA A CA 1
ATOM 626 C C . ALA A 1 90 ? -3.506 5.013 -0.242 1.00 98.69 90 ALA A C 1
ATOM 628 O O . ALA A 1 90 ? -4.345 5.415 0.565 1.00 98.69 90 ALA A O 1
ATOM 629 N N . ARG A 1 91 ? -2.312 5.600 -0.380 1.00 98.38 91 ARG A N 1
ATOM 630 C CA . ARG A 1 91 ? -1.897 6.789 0.376 1.00 98.38 91 ARG A CA 1
ATOM 631 C C . ARG A 1 91 ? -2.891 7.931 0.190 1.00 98.38 91 ARG A C 1
ATOM 633 O O . ARG A 1 91 ? -3.408 8.462 1.171 1.00 98.38 91 ARG A O 1
ATOM 640 N N . TYR A 1 92 ? -3.204 8.262 -1.061 1.00 98.38 92 TYR A N 1
ATOM 641 C CA . TYR A 1 92 ? -4.166 9.307 -1.392 1.00 98.38 92 TYR A CA 1
ATOM 642 C C . TYR A 1 92 ? -5.542 9.015 -0.771 1.00 98.38 92 TYR A C 1
ATOM 644 O O . TYR A 1 92 ? -6.156 9.906 -0.185 1.00 98.38 92 TYR A O 1
ATOM 652 N N . ALA A 1 93 ? -6.040 7.778 -0.878 1.00 98.50 93 ALA A N 1
ATOM 653 C CA . ALA A 1 93 ? -7.344 7.392 -0.342 1.00 98.50 93 ALA A CA 1
ATOM 654 C C . ALA A 1 93 ? -7.435 7.625 1.174 1.00 98.50 93 ALA A C 1
ATOM 656 O O . ALA A 1 93 ? -8.408 8.213 1.652 1.00 98.50 93 ALA A O 1
ATOM 657 N N . LEU A 1 94 ? -6.408 7.218 1.925 1.00 98.50 94 LEU A N 1
ATOM 658 C CA . LEU A 1 94 ? -6.363 7.395 3.378 1.00 98.50 94 LEU A CA 1
ATOM 659 C C . LEU A 1 94 ? -6.279 8.876 3.759 1.00 98.50 94 LEU A C 1
ATOM 661 O O . LEU A 1 94 ? -7.080 9.342 4.565 1.00 98.50 94 LEU A O 1
ATOM 665 N N . VAL A 1 95 ? -5.400 9.640 3.105 1.00 97.94 95 VAL A N 1
ATOM 666 C CA . VAL A 1 95 ? -5.283 11.094 3.305 1.00 97.94 95 VAL A CA 1
ATOM 667 C C . VAL A 1 95 ? -6.615 11.801 3.039 1.00 97.94 95 VAL A C 1
ATOM 669 O O . VAL A 1 95 ? -7.052 12.635 3.833 1.00 97.94 95 VAL A O 1
ATOM 672 N N . LYS A 1 96 ? -7.308 11.448 1.950 1.00 97.44 96 LYS A N 1
ATOM 673 C CA . LYS A 1 96 ? -8.630 11.995 1.616 1.00 97.44 96 LYS A CA 1
ATOM 674 C C . LYS A 1 96 ? -9.658 11.678 2.703 1.00 97.44 96 LYS A C 1
ATOM 676 O O . LYS A 1 96 ? -10.396 12.577 3.110 1.00 97.44 96 LYS A O 1
ATOM 681 N N . LEU A 1 97 ? -9.711 10.434 3.183 1.00 97.62 97 LEU A N 1
ATOM 682 C CA . LEU A 1 97 ? -10.639 10.025 4.243 1.00 97.62 97 LEU A CA 1
ATOM 683 C C . LEU A 1 97 ? -10.369 10.788 5.545 1.00 97.62 97 LEU A C 1
ATOM 685 O O . LEU A 1 97 ? -11.300 11.362 6.114 1.00 97.62 97 LEU A O 1
ATOM 689 N N . GLU A 1 98 ? -9.109 10.900 5.966 1.00 97.62 98 GLU A N 1
ATOM 690 C CA . GLU A 1 98 ? -8.721 11.686 7.143 1.00 97.62 98 GLU A CA 1
ATOM 691 C C . GLU A 1 98 ? -9.084 13.169 6.988 1.00 97.62 98 GLU A C 1
ATOM 693 O O . GLU A 1 98 ? -9.700 13.766 7.879 1.00 97.62 98 GLU A O 1
ATOM 698 N N . ARG A 1 99 ? -8.794 13.764 5.824 1.00 96.75 99 ARG A N 1
ATOM 699 C CA . ARG A 1 99 ? -9.123 15.161 5.507 1.00 96.75 99 ARG A CA 1
ATOM 700 C C . ARG A 1 99 ? -10.625 15.427 5.562 1.00 96.75 99 ARG A C 1
ATOM 702 O O . ARG A 1 99 ? -11.049 16.480 6.041 1.00 96.75 99 ARG A O 1
ATOM 709 N N . MET A 1 100 ? -11.426 14.470 5.100 1.00 96.25 100 MET A N 1
ATOM 710 C CA . MET A 1 100 ? -12.889 14.506 5.158 1.00 96.25 100 MET A CA 1
ATOM 711 C C . MET A 1 100 ? -13.449 14.140 6.540 1.00 96.25 100 MET A C 1
ATOM 713 O O . MET A 1 100 ? -14.667 14.136 6.715 1.00 96.25 100 MET A O 1
ATOM 717 N N . ARG A 1 101 ? -12.588 13.864 7.530 1.00 95.69 101 ARG A N 1
ATOM 718 C CA . ARG A 1 101 ? -12.957 13.387 8.873 1.00 95.69 101 ARG A CA 1
ATOM 719 C C . ARG A 1 101 ? -13.788 12.104 8.838 1.00 95.69 101 ARG A C 1
ATOM 721 O O . ARG A 1 101 ? -14.659 11.890 9.680 1.00 95.69 101 ARG A O 1
ATOM 728 N N . MET A 1 102 ? -13.517 11.253 7.855 1.00 96.44 102 MET A N 1
ATOM 729 C CA . MET A 1 102 ? -14.103 9.929 7.731 1.00 96.44 102 MET A CA 1
ATOM 730 C C . MET A 1 102 ? -13.174 8.907 8.372 1.00 96.44 102 MET A C 1
ATOM 732 O O . MET A 1 102 ? -12.019 8.756 7.978 1.00 96.44 102 MET A O 1
ATOM 736 N N . TYR A 1 103 ? -13.689 8.196 9.370 1.00 92.88 103 TYR A N 1
ATOM 737 C CA . TYR A 1 103 ? -12.923 7.173 10.064 1.00 92.88 103 TYR A CA 1
ATOM 738 C C . TYR A 1 103 ? -12.752 5.936 9.180 1.00 92.88 103 TYR A C 1
ATOM 740 O O . TYR A 1 103 ? -13.723 5.236 8.900 1.00 92.88 103 TYR A O 1
ATOM 748 N N . HIS A 1 104 ? -11.519 5.669 8.756 1.00 95.38 104 HIS A N 1
ATOM 749 C CA . HIS A 1 104 ? -11.186 4.567 7.850 1.00 95.38 104 HIS A CA 1
ATOM 750 C C . HIS A 1 104 ? -10.643 3.322 8.570 1.00 95.38 104 HIS A C 1
ATOM 752 O O . HIS A 1 104 ? -10.465 2.292 7.936 1.00 95.38 104 HIS A O 1
ATOM 758 N N . ASP A 1 105 ? -10.392 3.412 9.884 1.00 95.44 105 ASP A N 1
ATOM 759 C CA . ASP A 1 105 ? -9.957 2.310 10.761 1.00 95.44 105 ASP A CA 1
ATOM 760 C C . ASP A 1 105 ? -8.748 1.494 10.257 1.00 95.44 105 ASP A C 1
ATOM 762 O O . ASP A 1 105 ? -8.608 0.296 10.514 1.00 95.44 105 ASP A O 1
ATOM 766 N N . THR A 1 106 ? -7.862 2.149 9.512 1.00 97.69 106 THR A N 1
ATOM 767 C CA . THR A 1 106 ? -6.610 1.554 9.038 1.00 97.69 106 THR A CA 1
ATOM 768 C C . THR A 1 106 ? -5.534 1.804 10.081 1.00 97.69 106 THR A C 1
ATOM 770 O O . THR A 1 106 ? -5.196 2.958 10.337 1.00 97.69 106 THR A O 1
ATOM 773 N N . ALA A 1 107 ? -4.976 0.741 10.659 1.00 97.12 107 ALA A N 1
ATOM 774 C CA . ALA A 1 107 ? -3.864 0.850 11.607 1.00 97.12 107 ALA A CA 1
ATOM 775 C C . ALA A 1 107 ? -2.498 0.848 10.914 1.00 97.12 107 ALA A C 1
ATOM 777 O O . ALA A 1 107 ? -1.541 1.407 11.448 1.00 97.12 107 ALA A O 1
ATOM 778 N N . THR A 1 108 ? -2.396 0.242 9.728 1.00 98.38 108 THR A N 1
ATOM 779 C CA . THR A 1 108 ? -1.132 0.159 8.990 1.00 98.38 108 THR A CA 1
ATOM 780 C C . THR A 1 108 ? -1.322 0.493 7.521 1.00 98.38 108 THR A C 1
ATOM 782 O O . THR A 1 108 ? -2.155 -0.101 6.834 1.00 98.38 108 THR A O 1
ATOM 785 N N . PHE A 1 109 ? -0.511 1.433 7.051 1.00 98.62 109 PHE A N 1
ATOM 786 C CA . PHE A 1 109 ? -0.270 1.711 5.652 1.00 98.62 109 PHE A CA 1
ATOM 787 C C . PHE A 1 109 ? 1.041 1.046 5.232 1.00 98.62 109 PHE A C 1
ATOM 789 O O . PHE A 1 109 ? 2.045 1.198 5.928 1.00 98.62 109 PHE A O 1
ATOM 796 N N . PHE A 1 110 ? 1.057 0.338 4.104 1.00 98.38 110 PHE A N 1
ATOM 797 C CA . PHE A 1 110 ? 2.306 -0.144 3.514 1.00 98.38 110 PHE A CA 1
ATOM 798 C C . PHE A 1 110 ? 2.441 0.282 2.054 1.00 98.38 110 PHE A C 1
ATOM 800 O O . PHE A 1 110 ? 1.471 0.356 1.299 1.00 98.38 110 PHE A O 1
ATOM 807 N N . SER A 1 111 ? 3.680 0.522 1.660 1.00 97.88 111 SER A N 1
ATOM 808 C CA . SER A 1 111 ? 4.069 0.995 0.343 1.00 97.88 111 SER A CA 1
ATOM 809 C C . SER A 1 111 ? 5.137 0.062 -0.207 1.00 97.88 111 SER A C 1
ATOM 811 O O . SER A 1 111 ? 6.173 -0.108 0.428 1.00 97.88 111 SER A O 1
ATOM 813 N N . TYR A 1 112 ? 4.884 -0.584 -1.348 1.00 97.19 112 TYR A N 1
ATOM 814 C CA . TYR A 1 112 ? 5.872 -1.413 -2.038 1.00 97.19 112 TYR A CA 1
ATOM 815 C C . TYR A 1 112 ? 6.243 -0.776 -3.377 1.00 97.19 112 TYR A C 1
ATOM 817 O O . TYR A 1 112 ? 5.404 -0.693 -4.277 1.00 97.19 112 TYR A O 1
ATOM 825 N N . ASN A 1 113 ? 7.495 -0.341 -3.533 1.00 95.75 113 ASN A N 1
ATOM 826 C CA . ASN A 1 113 ? 7.976 0.342 -4.739 1.00 95.75 113 ASN A CA 1
ATOM 827 C C . ASN A 1 113 ? 7.030 1.468 -5.196 1.00 95.75 113 ASN A C 1
ATOM 829 O O . ASN A 1 113 ? 6.668 1.533 -6.371 1.00 95.75 113 ASN A O 1
ATOM 833 N N . GLU A 1 114 ? 6.543 2.300 -4.270 1.00 95.69 114 GLU A N 1
ATOM 834 C CA . GLU A 1 114 ? 5.593 3.362 -4.611 1.00 95.69 114 GLU A CA 1
ATOM 835 C C . GLU A 1 114 ? 6.158 4.297 -5.670 1.00 95.69 114 GLU A C 1
ATOM 837 O O . GLU A 1 114 ? 7.306 4.739 -5.620 1.00 95.69 114 GLU A O 1
ATOM 842 N N . THR A 1 115 ? 5.319 4.575 -6.661 1.00 93.56 115 THR A N 1
ATOM 843 C CA . THR A 1 115 ? 5.650 5.515 -7.723 1.00 93.56 115 THR A CA 1
ATOM 844 C C . THR A 1 115 ? 5.528 6.934 -7.191 1.00 93.56 115 THR A C 1
ATOM 846 O O . THR A 1 115 ? 4.528 7.261 -6.551 1.00 93.56 115 THR A O 1
ATOM 849 N N . ALA A 1 116 ? 6.510 7.785 -7.491 1.00 91.06 116 ALA A N 1
ATOM 850 C CA . ALA A 1 116 ? 6.407 9.200 -7.170 1.00 91.06 116 ALA A CA 1
ATOM 851 C C . ALA A 1 116 ? 5.172 9.835 -7.830 1.00 91.06 116 ALA A C 1
ATOM 853 O O . ALA A 1 116 ? 4.864 9.535 -8.991 1.00 91.06 116 ALA A O 1
ATOM 854 N N . PRO A 1 117 ? 4.461 10.721 -7.114 1.00 94.06 117 PRO A N 1
ATOM 855 C CA . PRO A 1 117 ? 3.397 11.502 -7.717 1.00 94.06 117 PRO A CA 1
ATOM 856 C C . PRO A 1 117 ? 3.961 12.438 -8.789 1.00 94.06 117 PRO A C 1
ATOM 858 O O . PRO A 1 117 ? 5.041 13.010 -8.646 1.00 94.06 117 PRO A O 1
ATOM 861 N N . THR A 1 118 ? 3.183 12.667 -9.842 1.00 94.62 118 THR A N 1
ATOM 862 C CA . THR A 1 118 ? 3.396 13.811 -10.737 1.00 94.62 118 THR A CA 1
ATOM 863 C C . THR A 1 118 ? 3.273 15.126 -9.963 1.00 94.62 118 THR A C 1
ATOM 865 O O . THR A 1 118 ? 2.655 15.180 -8.902 1.00 94.62 118 THR A O 1
ATOM 868 N N . GLU A 1 119 ? 3.789 16.229 -10.509 1.00 95.06 119 GLU A N 1
ATOM 869 C CA . GLU A 1 119 ? 3.698 17.549 -9.862 1.00 95.06 119 GLU A CA 1
ATOM 870 C C . GLU A 1 119 ? 2.247 17.942 -9.524 1.00 95.06 119 GLU A C 1
ATOM 872 O O . GLU A 1 119 ? 1.964 18.478 -8.452 1.00 95.06 119 GLU A O 1
ATOM 877 N N . GLN A 1 120 ? 1.302 17.629 -10.415 1.00 94.69 120 GLN A N 1
ATOM 878 C CA . GLN A 1 120 ? -0.116 17.871 -10.172 1.00 94.69 120 GLN A CA 1
ATOM 879 C C . GLN A 1 120 ? -0.648 17.023 -9.007 1.00 94.69 120 GLN A C 1
ATOM 881 O O . GLN A 1 120 ? -1.316 17.562 -8.126 1.00 94.69 120 GLN A O 1
ATOM 886 N N . GLU A 1 121 ? -0.345 15.722 -8.985 1.00 96.31 121 GLU A N 1
ATOM 887 C CA . GLU A 1 121 ? -0.750 14.806 -7.910 1.00 96.31 121 GLU A CA 1
ATOM 888 C C . GLU A 1 121 ? -0.114 15.209 -6.565 1.00 96.31 121 GLU A C 1
ATOM 890 O O . GLU A 1 121 ? -0.789 15.192 -5.537 1.00 96.31 121 GLU A O 1
ATOM 895 N N . ALA A 1 122 ? 1.149 15.648 -6.568 1.00 95.25 122 ALA A N 1
ATOM 896 C CA . ALA A 1 122 ? 1.867 16.117 -5.385 1.00 95.25 122 ALA A CA 1
ATOM 897 C C . ALA A 1 122 ? 1.248 17.400 -4.815 1.00 95.25 122 ALA A C 1
ATOM 899 O O . ALA A 1 122 ? 0.979 17.490 -3.619 1.00 95.25 122 ALA A O 1
ATOM 900 N N . ASN A 1 123 ? 0.946 18.381 -5.673 1.00 95.38 123 ASN A N 1
ATOM 901 C CA . ASN A 1 123 ? 0.236 19.597 -5.269 1.00 95.38 123 ASN A CA 1
ATOM 902 C C . ASN A 1 123 ? -1.124 19.280 -4.649 1.00 95.38 123 ASN A C 1
ATOM 904 O O . ASN A 1 123 ? -1.567 19.959 -3.721 1.00 95.38 123 ASN A O 1
ATOM 908 N N . GLU A 1 124 ? -1.787 18.249 -5.158 1.00 94.00 124 GLU A N 1
ATOM 909 C CA . GLU A 1 124 ? -3.061 17.807 -4.634 1.00 94.00 124 GLU A CA 1
ATOM 910 C C . GLU A 1 124 ? -2.937 17.137 -3.261 1.00 94.00 124 GLU A C 1
ATOM 912 O O . GLU A 1 124 ? -3.660 17.503 -2.334 1.00 94.00 124 GLU A O 1
ATOM 917 N N . LEU A 1 125 ? -1.991 16.209 -3.108 1.00 95.19 125 LEU A N 1
ATOM 918 C CA . LEU A 1 125 ? -1.681 15.551 -1.837 1.00 95.19 125 LEU A CA 1
ATOM 919 C C . LEU A 1 125 ? -1.300 16.576 -0.764 1.00 95.19 125 LEU A C 1
ATOM 921 O O . LEU A 1 125 ? -1.853 16.544 0.339 1.00 95.19 125 LEU A O 1
ATOM 925 N N . ASN A 1 126 ? -0.460 17.553 -1.112 1.00 94.56 126 ASN A N 1
ATOM 926 C CA . ASN A 1 126 ? -0.051 18.642 -0.224 1.00 94.56 126 ASN A CA 1
ATOM 927 C C . ASN A 1 126 ? -1.243 19.437 0.329 1.00 94.56 126 ASN A C 1
ATOM 929 O O . ASN A 1 126 ? -1.251 19.817 1.499 1.00 94.56 126 ASN A O 1
ATOM 933 N N . GLN A 1 127 ? -2.294 19.656 -0.468 1.00 92.50 127 GLN A N 1
ATOM 934 C CA . GLN A 1 127 ? -3.509 20.340 -0.002 1.00 92.50 127 GLN A CA 1
ATOM 935 C C . GLN A 1 127 ? -4.325 19.510 0.999 1.00 92.50 127 GLN A C 1
ATOM 937 O O . GLN A 1 127 ? -5.141 20.066 1.745 1.00 92.50 127 GLN A O 1
ATOM 942 N N . MET A 1 128 ? -4.135 18.190 1.019 1.00 92.88 128 MET A N 1
ATOM 943 C CA . MET A 1 128 ? -4.871 17.275 1.891 1.00 92.88 128 MET A CA 1
ATOM 944 C C . MET A 1 128 ? -4.111 16.881 3.159 1.00 92.88 128 MET A C 1
ATOM 946 O O . MET A 1 128 ? -4.755 16.444 4.110 1.00 92.88 128 MET A O 1
ATOM 950 N N . GLY A 1 129 ? -2.795 17.092 3.205 1.00 90.12 129 GLY A N 1
ATOM 951 C CA . GLY A 1 129 ? -1.938 16.730 4.341 1.00 90.12 129 GLY A CA 1
ATOM 952 C C . GLY A 1 129 ? -0.730 15.869 3.971 1.00 90.12 129 GLY A C 1
ATOM 953 O O . GLY A 1 129 ? 0.046 15.526 4.854 1.00 90.12 129 GLY A O 1
ATOM 954 N N . ASP A 1 130 ? -0.563 15.564 2.681 1.00 92.69 130 ASP A N 1
ATOM 955 C CA . ASP A 1 130 ? 0.528 14.801 2.066 1.00 92.69 130 ASP A CA 1
ATOM 956 C C . ASP A 1 130 ? 0.583 13.311 2.457 1.00 92.69 130 ASP A C 1
ATOM 958 O O . ASP A 1 130 ? 0.530 12.443 1.583 1.00 92.69 130 ASP A O 1
ATOM 962 N N . TRP A 1 131 ? 0.607 12.989 3.750 1.00 96.25 131 TRP A N 1
ATOM 963 C CA . TRP A 1 131 ? 0.666 11.625 4.286 1.00 96.25 131 TRP A CA 1
ATOM 964 C C . TRP A 1 131 ? -0.465 11.350 5.280 1.00 96.25 131 TRP A C 1
ATOM 966 O O . TRP A 1 131 ? -0.885 12.268 5.988 1.00 96.25 131 TRP A O 1
ATOM 976 N N . PRO A 1 132 ? -0.974 10.103 5.358 1.00 96.88 132 PRO A N 1
ATOM 977 C CA . PRO A 1 132 ? -1.986 9.757 6.344 1.00 96.88 132 PRO A CA 1
ATOM 978 C C . PRO A 1 132 ? -1.356 9.791 7.744 1.00 96.88 132 PRO A C 1
ATOM 980 O O . PRO A 1 132 ? -0.290 9.214 7.988 1.00 96.88 132 PRO A O 1
ATOM 983 N N . GLY A 1 133 ? -2.000 10.513 8.654 1.00 96.25 133 GLY A N 1
ATOM 984 C CA . GLY A 1 133 ? -1.518 10.759 10.007 1.00 96.25 133 GLY A CA 1
ATOM 985 C C . GLY A 1 133 ? -1.902 9.672 11.007 1.00 96.25 133 GLY A C 1
ATOM 986 O O . GLY A 1 133 ? -1.257 9.564 12.047 1.00 96.25 133 GLY A O 1
ATOM 987 N N . ILE A 1 134 ? -2.933 8.872 10.721 1.00 96.25 134 ILE A N 1
ATOM 988 C CA . ILE A 1 134 ? -3.432 7.834 11.632 1.00 96.25 134 ILE A CA 1
ATOM 989 C C . ILE A 1 134 ? -2.610 6.532 11.573 1.00 96.25 134 ILE A C 1
ATOM 991 O O . ILE A 1 134 ? -2.231 6.039 12.638 1.00 96.25 134 ILE A O 1
ATOM 995 N N . PRO A 1 135 ? -2.343 5.925 10.400 1.00 97.81 135 PRO A N 1
ATOM 996 C CA . PRO A 1 135 ? -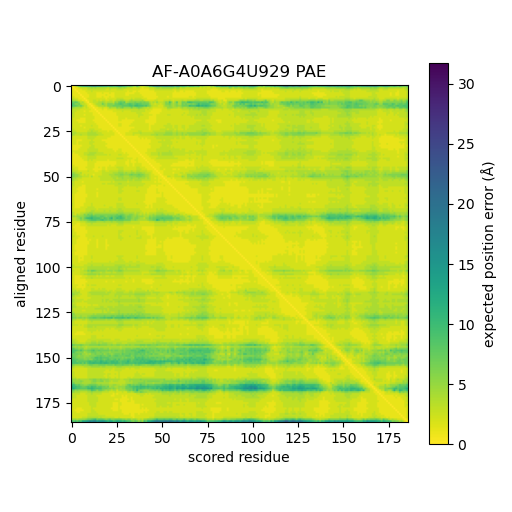1.710 4.614 10.349 1.00 97.81 135 PRO A CA 1
ATOM 997 C C . PRO A 1 135 ? -0.195 4.674 10.591 1.00 97.81 135 PRO A C 1
ATOM 999 O O . PRO A 1 135 ? 0.492 5.624 10.197 1.00 97.81 135 PRO A O 1
ATOM 1002 N N . ARG A 1 136 ? 0.346 3.577 11.134 1.00 97.88 136 ARG A N 1
ATOM 1003 C CA . ARG A 1 136 ? 1.777 3.250 11.025 1.00 97.88 136 ARG A CA 1
ATOM 1004 C C . ARG A 1 136 ? 2.128 3.066 9.548 1.00 97.88 136 ARG A C 1
ATOM 1006 O O . ARG A 1 136 ? 1.395 2.381 8.839 1.00 97.88 136 ARG A O 1
ATOM 1013 N N . LYS A 1 137 ? 3.225 3.652 9.081 1.00 98.12 137 LYS A N 1
ATOM 1014 C CA . LYS A 1 137 ? 3.648 3.686 7.675 1.00 98.12 137 LYS A CA 1
ATOM 1015 C C . LYS A 1 137 ? 4.871 2.796 7.469 1.00 98.12 137 LYS A C 1
ATOM 1017 O O . LYS A 1 137 ? 5.919 3.038 8.062 1.00 98.12 137 LYS A O 1
ATOM 1022 N N . LEU A 1 138 ? 4.734 1.791 6.608 1.00 98.31 138 LEU A N 1
ATOM 1023 C CA . LEU A 1 138 ? 5.797 0.859 6.227 1.00 98.31 138 LEU A CA 1
ATOM 1024 C C . LEU A 1 138 ? 6.240 1.132 4.782 1.00 98.31 138 LEU A C 1
ATOM 1026 O O . LEU A 1 138 ? 5.414 1.082 3.869 1.00 98.31 138 LEU A O 1
ATOM 1030 N N . GLY A 1 139 ? 7.526 1.407 4.570 1.00 97.56 139 GLY A N 1
ATOM 1031 C CA . GLY A 1 139 ? 8.110 1.660 3.249 1.00 97.56 139 GLY A CA 1
ATOM 1032 C C . GLY A 1 139 ? 8.984 0.500 2.782 1.00 97.56 139 GLY A C 1
ATOM 1033 O O . GLY A 1 139 ? 9.989 0.180 3.409 1.00 97.56 139 GLY A O 1
ATOM 1034 N N . ILE A 1 140 ? 8.627 -0.136 1.673 1.00 97.38 140 ILE A N 1
ATOM 1035 C CA . ILE A 1 140 ? 9.301 -1.330 1.161 1.00 97.38 140 ILE A CA 1
ATOM 1036 C C . ILE A 1 140 ? 9.791 -1.064 -0.252 1.00 97.38 140 ILE A C 1
ATOM 1038 O O . ILE A 1 140 ? 9.017 -0.662 -1.121 1.00 97.38 140 ILE A O 1
ATOM 1042 N N . VAL A 1 141 ? 11.071 -1.331 -0.496 1.00 95.94 141 VAL A N 1
ATOM 1043 C CA . VAL A 1 141 ? 11.682 -1.127 -1.810 1.00 95.94 141 VAL A CA 1
ATOM 1044 C C . VAL A 1 141 ? 12.527 -2.329 -2.218 1.00 95.94 141 VAL A C 1
ATOM 1046 O O . VAL A 1 141 ? 13.365 -2.812 -1.459 1.00 95.94 141 VAL A O 1
ATOM 1049 N N . SER A 1 142 ? 12.312 -2.841 -3.428 1.00 94.12 142 SER A N 1
ATOM 1050 C CA . SER A 1 142 ? 13.168 -3.870 -4.028 1.00 94.12 142 SER A CA 1
ATOM 1051 C C . SER A 1 142 ? 14.490 -3.270 -4.503 1.00 94.12 142 SER A C 1
ATOM 1053 O O . SER A 1 142 ? 14.514 -2.136 -4.976 1.00 94.12 142 SER A O 1
ATOM 1055 N N . GLY A 1 143 ? 15.583 -4.034 -4.465 1.00 91.88 143 GLY A N 1
ATOM 1056 C CA . GLY A 1 143 ? 16.922 -3.528 -4.804 1.00 91.88 143 GLY A CA 1
ATOM 1057 C C . GLY A 1 143 ? 17.113 -3.097 -6.267 1.00 91.88 143 GLY A C 1
ATOM 1058 O O . GLY A 1 143 ? 18.150 -2.546 -6.628 1.00 91.88 143 GLY A O 1
ATOM 1059 N N . ASP A 1 144 ? 16.145 -3.388 -7.126 1.00 89.38 144 ASP A N 1
ATOM 1060 C CA . ASP A 1 144 ? 16.045 -3.023 -8.537 1.00 89.38 144 ASP A CA 1
ATOM 1061 C C . ASP A 1 144 ? 15.110 -1.829 -8.799 1.00 89.38 144 ASP A C 1
ATOM 1063 O O . ASP A 1 144 ? 14.972 -1.409 -9.948 1.00 89.38 144 ASP A O 1
ATOM 1067 N N . PHE A 1 145 ? 14.520 -1.247 -7.751 1.00 90.31 145 PHE A N 1
ATOM 1068 C CA . PHE A 1 145 ? 13.685 -0.054 -7.837 1.00 90.31 145 PHE A CA 1
ATOM 1069 C C . PHE A 1 145 ?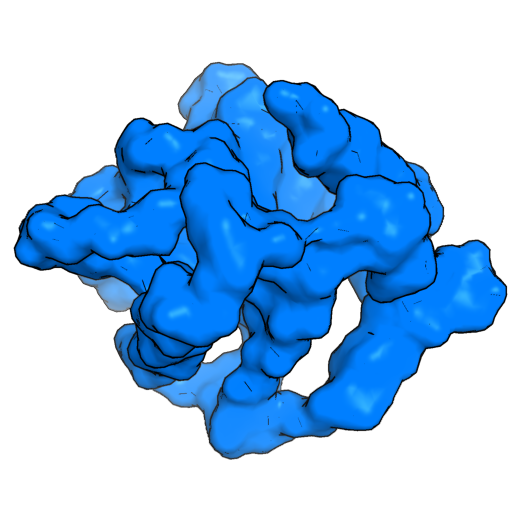 14.402 1.162 -7.244 1.00 90.31 145 PHE A C 1
ATOM 1071 O O . PHE A 1 145 ? 14.865 1.141 -6.104 1.00 90.31 145 PHE A O 1
ATOM 1078 N N . THR A 1 146 ? 14.461 2.248 -8.013 1.00 88.94 146 THR A N 1
ATOM 1079 C CA . THR A 1 146 ? 14.952 3.541 -7.526 1.00 88.94 146 THR A CA 1
ATOM 1080 C C . THR A 1 146 ? 13.769 4.333 -6.991 1.00 88.94 146 THR A C 1
ATOM 1082 O O . THR A 1 146 ? 13.031 4.943 -7.760 1.00 88.94 146 THR A O 1
ATOM 1085 N N . SER A 1 147 ? 13.585 4.306 -5.673 1.00 86.94 147 SER A N 1
ATOM 1086 C CA . SER A 1 147 ? 12.571 5.125 -5.011 1.00 86.94 147 SER A CA 1
ATOM 1087 C C . SER A 1 147 ? 12.959 6.598 -5.036 1.00 86.94 147 SER A C 1
ATOM 1089 O O . SER A 1 147 ? 14.092 6.957 -4.723 1.00 86.94 147 SER A O 1
ATOM 1091 N N . GLU A 1 148 ? 11.991 7.445 -5.361 1.00 88.81 148 GLU A N 1
ATOM 1092 C CA . GLU A 1 148 ? 12.081 8.899 -5.185 1.00 88.81 148 GLU A CA 1
ATOM 1093 C C . GLU A 1 148 ? 11.585 9.340 -3.796 1.00 88.81 148 GLU A C 1
ATOM 1095 O O . GLU A 1 148 ? 11.747 10.496 -3.413 1.00 88.81 148 GLU A O 1
ATOM 1100 N N . LEU A 1 149 ? 10.989 8.420 -3.029 1.00 87.06 149 LEU A N 1
ATOM 1101 C CA . LEU A 1 149 ? 10.602 8.648 -1.639 1.00 87.06 149 LEU A CA 1
ATOM 1102 C C . LEU A 1 149 ? 11.792 8.428 -0.705 1.00 87.06 149 LEU A C 1
ATOM 1104 O O . LEU A 1 149 ? 12.556 7.473 -0.882 1.00 87.06 149 LEU A O 1
ATOM 1108 N N . ASP A 1 150 ? 11.895 9.277 0.317 1.00 86.25 150 ASP A N 1
ATOM 1109 C CA . ASP A 1 150 ? 12.897 9.165 1.375 1.00 86.25 150 ASP A CA 1
ATOM 1110 C C . ASP A 1 150 ? 12.583 7.974 2.294 1.00 86.25 150 ASP A C 1
ATOM 1112 O O . ASP A 1 150 ? 11.544 7.931 2.950 1.00 86.25 150 ASP A O 1
ATOM 1116 N N . LEU A 1 151 ? 13.477 6.984 2.322 1.00 85.81 151 LEU A N 1
ATOM 1117 C CA . LEU A 1 151 ? 13.351 5.789 3.165 1.00 85.81 151 LEU A CA 1
ATOM 1118 C C . LEU A 1 151 ? 14.178 5.875 4.454 1.00 85.81 151 LEU A C 1
ATOM 1120 O O . LEU A 1 151 ? 14.302 4.880 5.175 1.00 85.81 151 LEU A O 1
ATOM 1124 N N . THR A 1 152 ? 14.808 7.018 4.718 1.00 85.88 152 THR A N 1
ATOM 1125 C CA . THR A 1 152 ? 15.543 7.251 5.959 1.00 85.88 152 THR A CA 1
ATOM 1126 C C . THR A 1 152 ? 14.586 7.547 7.115 1.00 85.88 152 THR A C 1
ATOM 1128 O O . THR A 1 152 ? 13.385 7.715 6.931 1.00 85.88 152 THR A O 1
ATOM 1131 N N . HIS A 1 153 ? 15.133 7.638 8.327 1.00 80.25 153 HIS A N 1
ATOM 1132 C CA . HIS A 1 153 ? 14.381 8.020 9.525 1.00 80.25 153 HIS A CA 1
ATOM 1133 C C . HIS A 1 153 ? 13.836 9.462 9.495 1.00 80.25 153 HIS A C 1
ATOM 1135 O O . HIS A 1 153 ? 13.012 9.807 10.337 1.00 80.25 153 HIS A O 1
ATOM 1141 N N . GLU A 1 154 ? 14.316 10.304 8.573 1.00 85.19 154 GLU A N 1
ATOM 1142 C CA . GLU A 1 154 ? 13.766 11.645 8.327 1.00 85.19 154 GLU A CA 1
ATOM 1143 C C . GLU A 1 154 ? 12.615 11.615 7.305 1.00 85.19 154 GLU A C 1
ATOM 1145 O O . GLU A 1 154 ? 11.890 12.600 7.153 1.00 85.19 154 GLU A O 1
ATOM 1150 N N . GLY A 1 155 ? 12.432 10.476 6.631 1.00 88.81 155 GLY A N 1
ATOM 1151 C CA . GLY A 1 155 ? 11.365 10.236 5.678 1.00 88.81 155 GLY A CA 1
ATOM 1152 C C . GLY A 1 155 ? 9.994 10.025 6.333 1.00 88.81 155 GLY A C 1
ATOM 1153 O O . GLY A 1 155 ? 9.852 9.976 7.555 1.00 88.81 155 GLY A O 1
ATOM 1154 N N . PRO A 1 156 ? 8.940 9.876 5.517 1.00 92.75 156 PRO A N 1
ATOM 1155 C CA . PRO A 1 156 ? 7.562 9.787 5.995 1.00 92.75 156 PRO A CA 1
ATOM 1156 C C . PRO A 1 156 ? 7.190 8.417 6.580 1.00 92.75 156 PRO A C 1
ATOM 1158 O O . PRO A 1 156 ? 6.075 8.245 7.076 1.00 92.75 156 PRO A O 1
ATOM 1161 N N . PHE A 1 157 ? 8.075 7.427 6.484 1.00 96.69 157 PHE A N 1
ATOM 1162 C CA . PHE A 1 157 ? 7.828 6.065 6.938 1.00 96.69 157 PHE A CA 1
ATOM 1163 C C . PHE A 1 157 ? 8.316 5.863 8.370 1.00 96.69 157 PHE A C 1
ATOM 1165 O O . PHE A 1 157 ? 9.414 6.277 8.726 1.00 96.69 157 PHE A O 1
ATOM 1172 N N . ASP A 1 158 ? 7.520 5.156 9.171 1.00 96.62 158 ASP A N 1
ATOM 1173 C CA . ASP A 1 158 ? 7.907 4.775 10.530 1.00 96.62 158 ASP A CA 1
ATOM 1174 C C . ASP A 1 158 ? 8.938 3.632 10.499 1.00 96.62 158 ASP A C 1
ATOM 1176 O O . ASP A 1 158 ? 9.855 3.587 11.318 1.00 96.62 158 ASP A O 1
ATOM 1180 N N . PHE A 1 159 ? 8.805 2.721 9.526 1.00 96.81 159 PHE A N 1
ATOM 1181 C CA . PHE A 1 159 ? 9.733 1.614 9.295 1.00 96.81 159 PHE A CA 1
ATOM 1182 C C . PHE A 1 159 ? 9.963 1.403 7.806 1.00 96.81 159 PHE A C 1
ATOM 1184 O O . PHE A 1 159 ? 9.028 1.498 7.006 1.00 96.81 159 PHE A O 1
ATOM 1191 N N . THR A 1 160 ? 11.196 1.065 7.434 1.00 96.88 160 THR A N 1
ATOM 1192 C CA . THR A 1 160 ? 11.556 0.814 6.040 1.00 96.88 160 THR A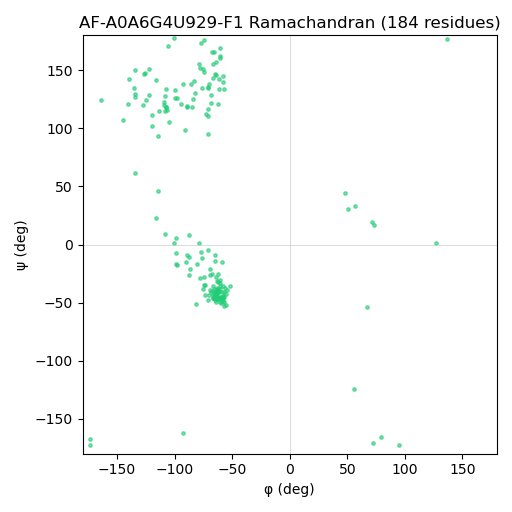 CA 1
ATOM 1193 C C . THR A 1 160 ? 12.390 -0.443 5.861 1.00 96.88 160 THR A C 1
ATOM 1195 O O . THR A 1 160 ? 13.165 -0.841 6.734 1.00 96.88 160 THR A O 1
ATOM 1198 N N . LYS A 1 161 ? 12.242 -1.075 4.695 1.00 96.25 161 LYS A N 1
ATOM 1199 C CA . LYS A 1 161 ? 13.033 -2.235 4.293 1.00 96.25 161 LYS A CA 1
ATOM 1200 C C . LYS A 1 161 ? 13.388 -2.152 2.814 1.00 96.25 161 LYS A C 1
ATOM 1202 O O . LYS A 1 161 ? 12.517 -2.161 1.947 1.00 96.25 161 LYS A O 1
ATOM 1207 N N . THR A 1 162 ? 14.690 -2.156 2.542 1.00 96.00 162 THR A N 1
ATOM 1208 C CA . THR A 1 162 ? 15.232 -2.340 1.193 1.00 96.00 162 THR A CA 1
ATOM 1209 C C . THR A 1 162 ? 15.688 -3.783 1.033 1.00 96.00 162 THR A C 1
ATOM 1211 O O . THR A 1 162 ? 16.458 -4.281 1.857 1.00 96.00 162 THR A O 1
ATOM 1214 N N . GLY A 1 163 ? 15.192 -4.459 0.001 1.00 94.19 163 GLY A N 1
ATOM 1215 C CA . GLY A 1 163 ? 15.501 -5.860 -0.280 1.00 94.19 163 GLY A CA 1
ATOM 1216 C C . GLY A 1 163 ? 16.550 -6.037 -1.371 1.00 94.19 163 GLY A C 1
ATOM 1217 O O . GLY A 1 163 ? 17.009 -5.079 -1.998 1.00 94.19 163 GLY A O 1
ATOM 1218 N N . ALA A 1 164 ? 16.904 -7.292 -1.635 1.00 91.81 164 ALA A N 1
ATOM 1219 C CA . ALA A 1 164 ? 17.731 -7.651 -2.783 1.00 91.81 164 ALA A CA 1
ATOM 1220 C C . ALA A 1 164 ? 17.031 -7.380 -4.134 1.00 91.81 164 ALA A C 1
ATOM 1222 O O . ALA A 1 164 ? 15.817 -7.179 -4.209 1.00 91.81 164 ALA A O 1
ATOM 1223 N N . ARG A 1 165 ? 17.818 -7.390 -5.219 1.00 91.81 165 ARG A N 1
ATOM 1224 C CA . ARG A 1 165 ? 17.296 -7.343 -6.596 1.00 91.81 165 ARG A CA 1
ATOM 1225 C C . ARG A 1 165 ? 16.489 -8.603 -6.918 1.00 91.81 165 ARG A C 1
ATOM 1227 O O . ARG A 1 165 ? 16.880 -9.689 -6.491 1.00 91.81 165 ARG A O 1
ATOM 1234 N N . ASN A 1 166 ? 15.446 -8.478 -7.736 1.00 87.06 166 ASN A N 1
ATOM 1235 C CA . ASN A 1 166 ? 14.495 -9.549 -8.030 1.00 87.06 166 ASN A CA 1
ATOM 1236 C C . ASN A 1 166 ? 14.162 -9.703 -9.537 1.00 87.06 166 ASN A C 1
ATOM 1238 O O . ASN A 1 166 ? 13.007 -9.570 -9.953 1.00 87.06 166 ASN A O 1
ATOM 1242 N N . PRO A 1 167 ? 15.149 -10.013 -10.398 1.00 83.88 167 PRO A N 1
ATOM 1243 C CA . PRO A 1 167 ? 14.901 -10.160 -11.828 1.00 83.88 167 PRO A CA 1
ATOM 1244 C C . PRO A 1 167 ? 14.096 -11.435 -12.130 1.00 83.88 167 PRO A C 1
ATOM 1246 O O . PRO A 1 167 ? 14.617 -12.544 -12.033 1.00 83.88 167 PRO A O 1
ATOM 1249 N N . GLY A 1 168 ? 12.837 -11.270 -12.549 1.00 79.69 168 GLY A N 1
ATOM 1250 C CA . GLY A 1 168 ? 11.978 -12.372 -13.007 1.00 79.69 168 GLY A CA 1
ATOM 1251 C C . GLY A 1 168 ? 11.458 -13.295 -11.899 1.00 79.69 168 GLY A C 1
ATOM 1252 O O . GLY A 1 168 ? 11.038 -14.411 -12.200 1.00 79.69 168 GLY A O 1
ATOM 1253 N N . GLY A 1 169 ? 11.524 -12.858 -10.639 1.00 83.81 169 GLY A N 1
ATOM 1254 C CA . GLY A 1 169 ? 10.979 -13.582 -9.494 1.00 83.81 169 GLY A CA 1
ATOM 1255 C C . GLY A 1 169 ? 9.540 -13.170 -9.138 1.00 83.81 169 GLY A C 1
ATOM 1256 O O . GLY A 1 169 ? 8.846 -12.576 -9.967 1.00 83.81 169 GLY A O 1
ATOM 1257 N N . PRO A 1 170 ? 9.073 -13.487 -7.914 1.00 90.44 170 PRO A N 1
ATOM 1258 C CA . PRO A 1 170 ? 7.727 -13.133 -7.450 1.00 90.44 170 PRO A CA 1
ATOM 1259 C C . PRO A 1 170 ? 7.529 -11.613 -7.443 1.00 90.44 170 PRO A C 1
ATOM 1261 O O . PRO A 1 170 ? 8.503 -10.875 -7.363 1.00 90.44 170 PRO A O 1
ATOM 1264 N N . LEU A 1 171 ? 6.293 -11.114 -7.442 1.00 92.81 171 LEU A N 1
ATOM 1265 C CA . LEU A 1 171 ? 6.056 -9.663 -7.390 1.00 92.81 171 LEU A CA 1
ATOM 1266 C C . LEU A 1 171 ? 6.595 -9.032 -6.093 1.00 92.81 171 LEU A C 1
ATOM 1268 O O . LEU A 1 171 ? 7.061 -7.897 -6.101 1.00 92.81 171 LEU A O 1
ATOM 1272 N N . VAL A 1 172 ? 6.566 -9.797 -4.999 1.00 94.06 172 VAL A N 1
ATOM 1273 C CA . VAL A 1 172 ? 7.192 -9.471 -3.715 1.00 94.06 172 VAL A CA 1
ATOM 1274 C C . VAL A 1 172 ? 8.114 -10.628 -3.336 1.00 94.06 172 VAL A C 1
ATOM 1276 O O . VAL A 1 172 ? 7.673 -11.775 -3.284 1.00 94.06 172 VAL A O 1
ATOM 1279 N N . THR A 1 173 ? 9.396 -10.347 -3.091 1.00 95.25 173 THR A N 1
ATOM 1280 C CA . THR A 1 173 ? 10.373 -11.372 -2.685 1.00 95.25 173 THR A CA 1
ATOM 1281 C C . THR A 1 173 ? 10.029 -11.978 -1.330 1.00 95.25 173 THR A C 1
ATOM 1283 O O . THR A 1 173 ? 9.391 -11.332 -0.503 1.00 95.25 173 THR A O 1
ATOM 1286 N N . GLU A 1 174 ? 10.521 -13.191 -1.066 1.00 96.38 174 GLU A N 1
ATOM 1287 C CA . GLU A 1 174 ? 10.386 -13.826 0.250 1.00 96.38 174 GLU A CA 1
ATOM 1288 C C . GLU A 1 174 ? 10.938 -12.945 1.375 1.00 96.38 174 GLU A C 1
ATOM 1290 O O . GLU A 1 174 ? 10.288 -12.803 2.405 1.00 96.38 174 GLU A O 1
ATOM 1295 N N . GLU A 1 175 ? 12.094 -12.305 1.165 1.00 97.25 175 GLU A N 1
ATOM 1296 C CA . GLU A 1 175 ? 12.699 -11.395 2.144 1.00 97.25 175 GLU A CA 1
ATOM 1297 C C . GLU A 1 175 ? 11.742 -10.256 2.522 1.00 97.25 175 GLU A C 1
ATOM 1299 O O . GLU A 1 175 ? 11.478 -10.016 3.699 1.00 97.25 175 GLU A O 1
ATOM 1304 N N . LEU A 1 176 ? 11.222 -9.547 1.517 1.00 97.31 176 LEU A N 1
ATOM 1305 C CA . LEU A 1 176 ? 10.396 -8.362 1.726 1.00 97.31 176 LEU A CA 1
ATOM 1306 C C . LEU A 1 176 ? 8.987 -8.723 2.198 1.00 97.31 176 LEU A C 1
ATOM 1308 O O . LEU A 1 176 ? 8.429 -8.041 3.055 1.00 97.31 176 LEU A O 1
ATOM 1312 N N . GLY A 1 177 ? 8.423 -9.803 1.661 1.00 97.38 177 GLY A N 1
ATOM 1313 C CA . GLY A 1 177 ? 7.116 -10.306 2.056 1.00 97.38 177 GLY A CA 1
ATOM 1314 C C . GLY A 1 177 ? 7.117 -10.823 3.488 1.00 97.38 177 GLY A C 1
ATOM 1315 O O . GLY A 1 177 ? 6.217 -10.489 4.252 1.00 97.38 177 GLY A O 1
ATOM 1316 N N . SER A 1 178 ? 8.148 -11.572 3.887 1.00 97.69 178 SER A N 1
ATOM 1317 C CA . SER A 1 178 ? 8.255 -12.093 5.255 1.00 97.69 178 SER A CA 1
ATOM 1318 C C . SER A 1 178 ? 8.450 -10.968 6.262 1.00 97.69 178 SER A C 1
ATOM 1320 O O . SER A 1 178 ? 7.794 -10.976 7.300 1.00 97.69 178 SER A O 1
ATOM 1322 N N . TRP A 1 179 ? 9.260 -9.961 5.919 1.00 98.06 179 TRP A N 1
ATOM 1323 C CA . TRP A 1 179 ? 9.400 -8.758 6.737 1.00 98.06 179 TRP A CA 1
ATOM 1324 C C . TRP A 1 179 ? 8.064 -8.024 6.906 1.00 98.06 179 TR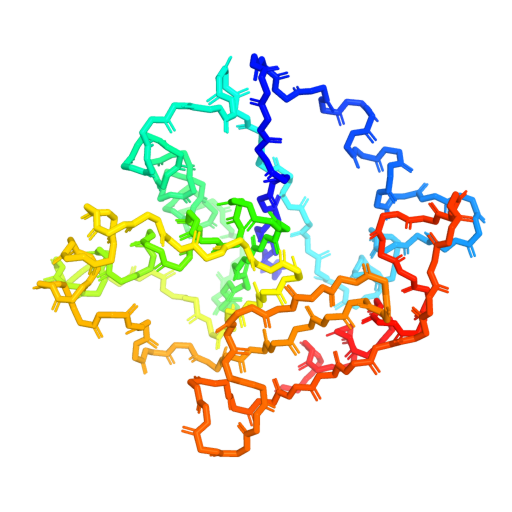P A C 1
ATOM 1326 O O . TRP A 1 179 ? 7.673 -7.715 8.026 1.00 98.06 179 TRP A O 1
ATOM 1336 N N . LEU A 1 180 ? 7.311 -7.809 5.818 1.00 97.88 180 LEU A N 1
ATOM 1337 C CA . LEU A 1 180 ? 5.980 -7.201 5.905 1.00 97.88 180 LEU A CA 1
ATOM 1338 C C . LEU A 1 180 ? 5.052 -8.019 6.814 1.00 97.88 180 LEU A C 1
ATOM 1340 O O . LEU A 1 180 ? 4.359 -7.455 7.651 1.00 97.88 180 LEU A O 1
ATOM 1344 N N . VAL A 1 181 ? 5.031 -9.342 6.662 1.00 97.56 181 VAL A N 1
ATOM 1345 C CA . VAL A 1 181 ? 4.182 -10.230 7.468 1.00 97.56 181 VAL A CA 1
ATOM 1346 C C . VAL A 1 181 ? 4.540 -10.150 8.958 1.00 97.56 181 VAL A C 1
ATOM 1348 O O . VAL A 1 181 ? 3.626 -10.098 9.782 1.00 97.56 181 VAL A O 1
ATOM 1351 N N . GLU A 1 182 ? 5.830 -10.093 9.306 1.00 96.94 182 GLU A N 1
ATOM 1352 C CA . GLU A 1 182 ? 6.297 -9.855 10.680 1.00 96.94 182 GLU A CA 1
ATOM 1353 C C . GLU A 1 182 ? 5.825 -8.499 11.209 1.00 96.94 182 GLU A C 1
ATOM 1355 O O . GLU A 1 182 ? 5.207 -8.437 12.272 1.00 96.94 182 GLU A O 1
ATOM 1360 N N . GLU A 1 183 ? 6.016 -7.424 10.444 1.00 96.50 183 GLU A N 1
ATOM 1361 C CA . GLU A 1 183 ? 5.575 -6.088 10.848 1.00 96.50 183 GLU A CA 1
ATOM 1362 C C . GLU A 1 183 ? 4.059 -6.019 11.051 1.00 96.50 183 GLU A C 1
ATOM 1364 O O . GLU A 1 183 ? 3.589 -5.311 11.934 1.00 96.50 183 GLU A O 1
ATOM 1369 N N . LEU A 1 184 ? 3.258 -6.767 10.288 1.00 94.81 184 LEU A N 1
ATOM 1370 C CA . LEU A 1 184 ? 1.801 -6.816 10.468 1.00 94.81 184 LEU A CA 1
ATOM 1371 C C . LEU A 1 184 ? 1.352 -7.668 11.670 1.00 94.81 184 LEU A C 1
ATOM 1373 O O . LEU A 1 184 ? 0.174 -7.624 12.044 1.00 94.81 184 LEU A O 1
ATOM 1377 N N . ALA A 1 185 ? 2.240 -8.448 12.286 1.00 85.06 185 ALA A N 1
ATOM 1378 C CA . ALA A 1 185 ? 1.938 -9.204 13.500 1.00 85.06 185 ALA A CA 1
ATOM 1379 C C . ALA A 1 185 ? 2.010 -8.346 14.781 1.00 85.06 185 ALA A C 1
ATOM 1381 O O . ALA A 1 185 ? 1.452 -8.756 15.803 1.00 85.06 185 ALA A O 1
ATOM 1382 N N . HIS A 1 186 ? 2.652 -7.174 14.713 1.00 69.19 186 HIS A N 1
ATOM 1383 C CA . HIS A 1 186 ? 2.871 -6.230 15.817 1.00 69.19 186 HIS A CA 1
ATOM 1384 C C . HIS A 1 186 ? 1.891 -5.055 15.805 1.00 69.19 186 HIS A C 1
ATOM 1386 O O . HIS A 1 186 ? 1.296 -4.786 16.871 1.00 69.19 186 HIS A O 1
#

Radius of gyration: 15.09 Å; Cα contacts (8 Å, |Δi|>4): 378; chains: 1; bounding box: 36×41×35 Å

Mean predicted aligned error: 3.08 Å

Foldseek 3Di:
DAEEEEEEQFDAFKDPVVVVCCLCCPPQDHLCVLCVVLVYDYDYFIDRHSPDDLQRLLVSQLVVLVVCCVPDDDLHAYEYAYEASNRVSRFQNLLVCVLVVHDSRHAAYEYELYHDDDPVSQVVCVVSPVGRPRYQYEYEYEPPHDDPFDQDPVTPHPYYDYYYHDPPHRNADPVRSVVVSVVVSD

Solvent-accessible surface area (backbone atoms only — not comparable to full-atom values): 9845 Å² total; per-residue (Å²): 83,29,44,33,40,40,23,43,50,48,43,86,45,52,50,57,59,68,62,51,48,47,28,39,50,18,96,92,32,37,49,56,59,55,36,43,74,71,58,35,44,78,44,79,42,70,38,78,43,31,67,53,58,62,68,60,52,9,44,57,43,40,53,48,47,55,46,50,66,71,68,44,56,75,84,57,53,29,33,40,19,17,26,21,45,16,12,43,14,32,46,50,24,47,21,50,32,56,62,70,72,42,89,71,59,43,52,34,34,38,30,33,51,43,45,74,66,52,73,68,54,42,57,52,33,56,76,50,60,64,57,52,83,80,32,50,31,38,38,35,36,46,56,76,57,86,65,82,66,59,73,49,89,88,28,90,35,80,42,63,49,78,39,68,66,64,90,90,57,42,74,50,47,59,72,55,38,50,50,51,48,54,61,72,74,110

Sequence (186 aa):
MRPVILAGAGGTGATDLAAFEAGVDHTSYSLLAALRAQGLDVILVGYNDGNAQLRDLAQAVTDCVQRAQAERSGNAPLVAGGIGRGALAARYALVKLERMRMYHDTATFFSYNETAPTEQEANELNQMGDWPGIPRKLGIVSGDFTSELDLTHEGPFDFTKTGARNPGGPLVTEELGSWLVEELAH

pLDDT: mean 94.67, std 4.27, range [69.19, 98.69]